Protein AF-A0A7Z0P205-F1 (afdb_monomer)

Foldseek 3Di:
DDPDDDDPVVPPPDPPPDPDPPPPPDPVVVVVVVVVVVVCVVVVVVVVVVVVVVVLLVVLLVVLVVLLVVLVDLVSLQCLLVSLLVSQLPFPPPPVVVVVVVVVVPDDDDDDDDDDDDDPPPPRDDRLPPDDLQVVQVVLCVQAPDDDDNCLSVVSVCSNDPDPVVSVPDDPVVSVVNSVSSSNSSVGGDRDD

Structure (mmCIF, N/CA/C/O backbone):
data_AF-A0A7Z0P205-F1
#
_entry.id   AF-A0A7Z0P205-F1
#
loop_
_atom_site.group_PDB
_atom_site.id
_atom_site.type_symbol
_atom_site.label_atom_id
_atom_site.label_alt_id
_atom_site.label_comp_id
_atom_site.label_asym_id
_atom_site.label_entity_id
_atom_site.label_seq_id
_atom_site.pdbx_PDB_ins_code
_atom_site.Cartn_x
_atom_site.Cartn_y
_atom_site.Cartn_z
_atom_site.occupancy
_atom_site.B_iso_or_equiv
_atom_site.auth_seq_id
_atom_site.auth_comp_id
_atom_site.auth_asym_id
_atom_site.auth_atom_id
_atom_site.pdbx_PDB_model_num
ATOM 1 N N . MET A 1 1 ? -79.062 7.363 65.521 1.00 45.94 1 MET A N 1
ATOM 2 C CA . MET A 1 1 ? -78.079 8.396 65.911 1.00 45.94 1 MET A CA 1
ATOM 3 C C . MET A 1 1 ? -76.797 7.670 66.280 1.00 45.94 1 MET A C 1
ATOM 5 O O . MET A 1 1 ? -76.756 7.064 67.338 1.00 45.94 1 MET A O 1
ATOM 9 N N . ASN A 1 2 ? -75.825 7.602 65.369 1.00 48.00 2 ASN A N 1
ATOM 10 C CA . ASN A 1 2 ? -74.573 6.869 65.579 1.00 48.00 2 ASN A CA 1
ATOM 11 C C . ASN A 1 2 ? -73.417 7.883 65.663 1.00 48.00 2 ASN A C 1
ATOM 13 O O . ASN A 1 2 ? -73.016 8.390 64.615 1.00 48.00 2 ASN A O 1
ATOM 17 N N . PRO A 1 3 ? -72.924 8.247 66.863 1.00 59.19 3 PRO A N 1
ATOM 18 C CA . PRO A 1 3 ? -71.929 9.301 67.032 1.00 59.19 3 PRO A CA 1
ATOM 19 C C . PRO A 1 3 ? -70.513 8.719 67.148 1.00 59.19 3 PRO A C 1
ATOM 21 O O . PRO A 1 3 ? -69.766 9.082 68.049 1.00 59.19 3 PRO A O 1
ATOM 24 N N . ASN A 1 4 ? -70.147 7.779 66.274 1.00 61.72 4 ASN A N 1
ATOM 25 C CA . ASN A 1 4 ? -68.790 7.235 66.247 1.00 61.72 4 ASN A CA 1
ATOM 26 C C . ASN A 1 4 ? -68.276 7.149 64.809 1.00 61.72 4 ASN A C 1
ATOM 28 O O . ASN A 1 4 ? -68.035 6.071 64.270 1.00 61.72 4 ASN A O 1
ATOM 32 N N . VAL A 1 5 ? -68.194 8.309 64.158 1.00 63.78 5 VAL A N 1
ATOM 33 C CA . VAL A 1 5 ? -67.450 8.452 62.906 1.00 63.78 5 VAL A CA 1
ATOM 34 C C . VAL A 1 5 ? -66.046 8.918 63.301 1.00 63.78 5 VAL A C 1
ATOM 36 O O . VAL A 1 5 ? -65.920 10.047 63.775 1.00 63.78 5 VAL A O 1
ATOM 39 N N . PRO A 1 6 ? -65.008 8.068 63.196 1.00 65.94 6 PRO A N 1
ATOM 40 C CA . PRO A 1 6 ? -63.648 8.450 63.560 1.00 65.94 6 PRO A CA 1
ATOM 41 C C . PRO A 1 6 ? -63.149 9.584 62.653 1.00 65.94 6 PRO A C 1
ATOM 43 O O . PRO A 1 6 ? -63.254 9.511 61.427 1.00 65.94 6 PRO A O 1
ATOM 46 N N . SER A 1 7 ? -62.655 10.654 63.276 1.00 62.56 7 SER A N 1
ATOM 47 C CA . SER A 1 7 ? -62.271 11.909 62.625 1.00 62.56 7 SER A CA 1
ATOM 48 C C . SER A 1 7 ? -61.035 11.751 61.731 1.00 62.56 7 SER A C 1
ATOM 50 O O . SER A 1 7 ? -60.053 11.113 62.108 1.00 62.56 7 SER A O 1
ATOM 52 N N . ILE A 1 8 ? -61.055 12.408 60.564 1.00 62.84 8 ILE A N 1
ATOM 53 C CA . ILE A 1 8 ? -59.985 12.414 59.540 1.00 62.84 8 ILE A CA 1
ATOM 54 C C . ILE A 1 8 ? -58.630 12.899 60.095 1.00 62.84 8 ILE A C 1
ATOM 56 O O . ILE A 1 8 ? -57.583 12.547 59.565 1.00 62.84 8 ILE A O 1
ATOM 60 N N . GLU A 1 9 ? -58.629 13.633 61.207 1.00 60.34 9 GLU A N 1
ATOM 61 C CA . GLU A 1 9 ? -57.426 14.069 61.932 1.00 60.34 9 GLU A CA 1
ATOM 62 C C . GLU A 1 9 ? -56.568 12.904 62.465 1.00 60.34 9 GLU A C 1
ATOM 64 O O . GLU A 1 9 ? -55.385 13.085 62.748 1.00 60.34 9 GLU A O 1
ATOM 69 N N . GLN A 1 10 ? -57.126 11.688 62.568 1.00 60.44 10 GLN A N 1
ATOM 70 C CA . GLN A 1 10 ? -56.357 10.479 62.889 1.00 60.44 10 GLN A CA 1
ATOM 71 C C . GLN A 1 10 ? -55.544 9.928 61.709 1.00 60.44 10 GLN A C 1
ATOM 73 O O . GLN A 1 10 ? -54.696 9.057 61.926 1.00 60.44 10 GLN A O 1
ATOM 78 N N . LEU A 1 11 ? -55.734 10.426 60.480 1.00 62.09 11 LEU A N 1
ATOM 79 C CA . LEU A 1 11 ? -54.812 10.131 59.385 1.00 62.09 11 LEU A CA 1
ATOM 80 C C . LEU A 1 11 ? -53.539 10.958 59.566 1.00 62.09 11 LEU A C 1
ATOM 82 O O . LEU A 1 11 ? -53.384 12.060 59.050 1.00 62.09 11 LEU A O 1
ATOM 86 N N . LYS A 1 12 ? -52.603 10.380 60.315 1.00 61.22 12 LYS A N 1
ATOM 87 C CA . LYS A 1 12 ? -51.238 10.875 60.434 1.00 61.22 12 LYS A CA 1
ATOM 88 C C . LYS A 1 12 ? -50.551 10.750 59.072 1.00 61.22 12 LYS A C 1
ATOM 90 O O . LYS A 1 12 ? -50.179 9.653 58.660 1.00 61.22 12 LYS A O 1
ATOM 95 N N . GLU A 1 13 ? -50.425 11.875 58.377 1.00 64.56 13 GLU A N 1
ATOM 96 C CA . GLU A 1 13 ? -49.764 11.994 57.078 1.00 64.56 13 GLU A CA 1
ATOM 97 C C . GLU A 1 13 ? -48.313 11.506 57.207 1.00 64.56 13 GLU A C 1
ATOM 99 O O . GLU A 1 13 ? -47.489 12.080 57.926 1.00 64.56 13 GLU A O 1
ATOM 104 N N . ILE A 1 14 ? -48.011 10.367 56.584 1.00 64.62 14 ILE A N 1
ATOM 105 C CA . ILE A 1 14 ? -46.663 9.804 56.582 1.00 64.62 14 ILE A CA 1
ATOM 106 C C . ILE A 1 14 ? -45.847 10.707 55.661 1.00 64.62 14 ILE A C 1
ATOM 108 O O . ILE A 1 14 ? -46.058 10.697 54.449 1.00 64.62 14 ILE A O 1
ATOM 112 N N . ALA A 1 15 ? -44.947 11.510 56.234 1.00 65.69 15 ALA A N 1
ATOM 113 C CA . ALA A 1 15 ? -44.020 12.327 55.461 1.00 65.69 15 ALA A CA 1
ATOM 114 C C . ALA A 1 15 ? -43.345 11.445 54.400 1.00 65.69 15 ALA A C 1
ATOM 116 O O . ALA A 1 15 ? -42.760 10.412 54.741 1.00 65.69 15 ALA A O 1
ATOM 117 N N . LEU A 1 16 ? -43.479 11.818 53.119 1.00 65.56 16 LEU A N 1
ATOM 118 C CA . LEU A 1 16 ? -42.878 11.066 52.020 1.00 65.56 16 LEU A CA 1
ATOM 119 C C . LEU A 1 16 ? -41.386 10.864 52.322 1.00 65.56 16 LEU A C 1
ATOM 121 O O . LEU A 1 16 ? -40.713 11.840 52.675 1.00 65.56 16 LEU A O 1
ATOM 125 N N . PRO A 1 17 ? -40.847 9.635 52.187 1.00 72.50 17 PRO A N 1
ATOM 126 C CA . PRO A 1 17 ? -39.415 9.445 52.320 1.00 72.50 17 PRO A CA 1
ATOM 127 C C . PRO A 1 17 ? -38.728 10.350 51.297 1.00 72.50 17 PRO A C 1
ATOM 129 O O . PRO A 1 17 ? -39.164 10.428 50.145 1.00 72.50 17 PRO A O 1
ATOM 132 N N . ALA A 1 18 ? -37.676 11.055 51.725 1.00 71.50 18 ALA A N 1
ATOM 133 C CA . ALA A 1 18 ? -36.834 11.817 50.810 1.00 71.50 18 ALA A CA 1
ATOM 134 C C . ALA A 1 18 ? -36.504 10.920 49.604 1.00 71.50 18 ALA A C 1
ATOM 136 O O . ALA A 1 18 ? -36.170 9.751 49.827 1.00 71.50 18 ALA A O 1
ATOM 137 N N . PRO A 1 19 ? -36.654 11.408 48.356 1.00 70.94 19 PRO A N 1
ATOM 138 C CA . PRO A 1 19 ? -36.546 10.574 47.169 1.00 70.94 19 PRO A CA 1
ATOM 139 C C . PRO A 1 19 ? -35.220 9.822 47.206 1.00 70.94 19 PRO A C 1
ATOM 141 O O . PRO A 1 19 ? -34.144 10.413 47.103 1.00 70.94 19 PRO A O 1
ATOM 144 N N . VAL A 1 20 ? -35.307 8.509 47.420 1.00 63.94 20 VAL A N 1
ATOM 145 C CA . VAL A 1 20 ? -34.149 7.625 47.391 1.00 63.94 20 VAL A CA 1
ATOM 146 C C . VAL A 1 20 ? -33.569 7.729 45.999 1.00 63.94 20 VAL A C 1
ATOM 148 O O . VAL A 1 20 ? -34.254 7.504 45.002 1.00 63.94 20 VAL A O 1
ATOM 151 N N . SER A 1 21 ? -32.310 8.146 45.934 1.00 67.81 21 SER A N 1
ATOM 152 C CA . SER A 1 21 ? -31.615 8.299 44.670 1.00 67.81 21 SER A CA 1
ATOM 153 C C . SER A 1 21 ? -31.493 6.914 44.027 1.00 67.81 21 SER A C 1
ATOM 155 O O . SER A 1 21 ? -30.630 6.121 44.390 1.00 67.81 21 SER A O 1
ATOM 157 N N . TYR A 1 22 ? -32.394 6.605 43.090 1.00 64.12 22 TYR A N 1
ATOM 158 C CA . TYR A 1 22 ? -32.419 5.361 42.310 1.00 64.12 22 TYR A CA 1
ATOM 159 C C . TYR A 1 22 ? -31.268 5.267 41.305 1.00 64.12 22 TYR A C 1
ATOM 161 O O . TYR A 1 22 ? -31.235 4.341 40.502 1.00 64.12 22 TYR A O 1
ATOM 169 N N . ALA A 1 23 ? -30.333 6.217 41.308 1.00 65.06 23 ALA A N 1
ATOM 170 C CA . ALA A 1 23 ? -29.110 6.109 40.543 1.00 65.06 23 ALA A CA 1
ATOM 171 C C . ALA A 1 23 ? -28.132 5.226 41.332 1.00 65.06 23 ALA A C 1
ATOM 173 O O . ALA A 1 23 ? -27.523 5.715 42.288 1.00 65.06 23 ALA A O 1
ATOM 174 N N . PRO A 1 24 ? -27.933 3.942 40.971 1.00 60.44 24 PRO A N 1
ATOM 175 C CA . PRO A 1 24 ? -26.806 3.206 41.501 1.00 60.44 24 PRO A CA 1
ATOM 176 C C . PRO A 1 24 ? -25.550 3.916 40.995 1.00 60.44 24 PRO A C 1
ATOM 178 O O . PRO A 1 24 ? -25.142 3.753 39.843 1.00 60.44 24 PRO A O 1
ATOM 181 N N . GLN A 1 25 ? -24.918 4.721 41.851 1.00 67.44 25 GLN A N 1
ATOM 182 C CA . GLN A 1 25 ? -23.579 5.253 41.608 1.00 67.44 25 GLN A CA 1
ATOM 183 C C . GLN A 1 25 ? -22.568 4.124 41.823 1.00 67.44 25 GLN A C 1
ATOM 185 O O . GLN A 1 25 ? -21.683 4.158 42.673 1.00 67.44 25 GLN A O 1
ATOM 190 N N . THR A 1 26 ? -22.747 3.052 41.062 1.00 78.19 26 THR A N 1
ATOM 191 C CA . THR A 1 26 ? -21.833 1.935 41.025 1.00 78.19 26 THR A CA 1
ATOM 192 C C . THR A 1 26 ? -20.640 2.354 40.187 1.00 78.19 26 THR A C 1
ATOM 194 O O . THR A 1 26 ? -20.785 2.752 39.030 1.00 78.19 26 THR A O 1
A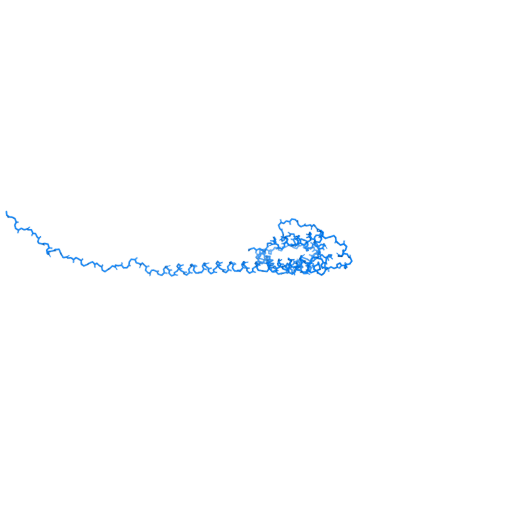TOM 197 N N . TRP A 1 27 ? -19.455 2.180 40.759 1.00 81.31 27 TRP A N 1
ATOM 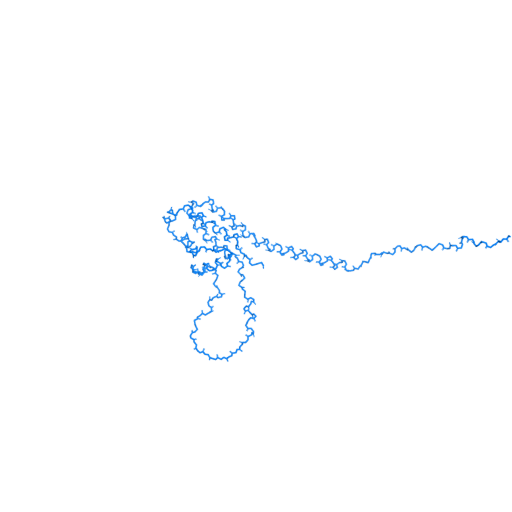198 C CA . TRP A 1 27 ? -18.158 2.065 40.092 1.00 81.31 27 TRP A CA 1
ATOM 199 C C . TRP A 1 27 ? -18.188 1.375 38.711 1.00 81.31 27 TRP A C 1
ATOM 201 O O . TRP A 1 27 ? -17.366 1.694 37.856 1.00 81.31 27 TRP A O 1
ATOM 211 N N . GLY A 1 28 ? -19.177 0.517 38.436 1.00 83.62 28 GLY A N 1
ATOM 212 C CA . GLY A 1 28 ? -19.446 -0.066 37.119 1.00 83.62 28 GLY A CA 1
ATOM 213 C C . GLY A 1 28 ? -19.539 0.928 35.950 1.00 83.62 28 GLY A C 1
ATOM 214 O O . GLY A 1 28 ? -19.036 0.617 34.874 1.00 83.62 28 GLY A O 1
ATOM 215 N N . TRP A 1 29 ? -20.082 2.140 36.128 1.00 87.12 29 TRP A N 1
ATOM 216 C CA . TRP A 1 29 ? -20.102 3.142 35.044 1.00 87.12 29 TRP A CA 1
ATOM 217 C C . TRP A 1 29 ? -18.706 3.664 34.699 1.00 87.12 29 TRP A C 1
ATOM 219 O O . TRP A 1 29 ? -18.391 3.861 33.526 1.00 87.12 29 TRP A O 1
ATOM 229 N N . TRP A 1 30 ? -17.845 3.828 35.706 1.00 88.50 30 TRP A N 1
ATOM 230 C CA . TRP A 1 30 ? -16.442 4.183 35.495 1.00 88.50 30 TRP A CA 1
ATOM 231 C C . TRP A 1 30 ? -15.683 3.065 34.788 1.00 88.50 30 TRP A C 1
ATOM 233 O O . TRP A 1 30 ? -14.902 3.343 33.881 1.00 88.50 30 TRP A O 1
ATOM 243 N N . VAL A 1 31 ? -15.959 1.806 35.140 1.00 92.94 31 VAL A N 1
ATOM 244 C CA . VAL A 1 31 ? -15.401 0.642 34.437 1.00 92.94 31 VAL A CA 1
ATOM 245 C C . VAL A 1 31 ? -15.863 0.617 32.976 1.00 92.94 31 VAL A C 1
ATOM 247 O O . VAL A 1 31 ? -15.031 0.454 32.087 1.00 92.94 31 VAL A O 1
ATOM 250 N N . LEU A 1 32 ? -17.151 0.847 32.701 1.00 92.19 32 LEU A N 1
ATOM 251 C CA . LEU A 1 32 ? -17.678 0.924 31.333 1.00 92.19 32 LEU A CA 1
ATOM 252 C C . LEU A 1 32 ? -17.038 2.062 30.527 1.00 92.19 32 LEU A C 1
ATOM 254 O O . LEU A 1 32 ? -16.614 1.835 29.395 1.00 92.19 32 LEU A O 1
ATOM 258 N N . MET A 1 33 ? -16.911 3.258 31.110 1.00 94.25 33 MET A N 1
ATOM 259 C CA . MET A 1 33 ? -16.212 4.386 30.483 1.00 94.25 33 MET A CA 1
ATOM 260 C C . MET A 1 33 ? -14.746 4.054 30.196 1.00 94.25 33 MET A C 1
ATOM 262 O O . MET A 1 33 ? -14.269 4.304 29.091 1.00 94.25 33 MET A O 1
ATOM 266 N N . ALA A 1 34 ? -14.038 3.444 31.148 1.00 95.50 34 ALA A N 1
ATOM 267 C CA . ALA A 1 34 ? -12.649 3.041 30.959 1.00 95.50 34 ALA A CA 1
ATOM 268 C C . ALA A 1 34 ? -12.509 2.022 29.817 1.00 95.50 34 ALA A C 1
ATOM 270 O O . ALA A 1 34 ? -11.666 2.198 28.937 1.00 95.50 34 ALA A O 1
ATOM 271 N N . VAL A 1 35 ? -13.372 1.002 29.772 1.00 96.44 35 VAL A N 1
ATOM 272 C CA . VAL A 1 35 ? -13.398 0.010 28.685 1.00 96.44 35 VAL A CA 1
ATOM 273 C C . VAL A 1 35 ? -13.709 0.673 27.343 1.00 96.44 35 VAL A C 1
ATOM 275 O O . VAL A 1 35 ? -13.037 0.380 26.354 1.00 96.44 35 VAL A O 1
ATOM 278 N N . PHE A 1 36 ? -14.674 1.593 27.297 1.00 96.75 36 PHE A N 1
ATOM 279 C CA . PHE A 1 36 ? -15.021 2.324 26.081 1.00 96.75 36 PHE A CA 1
ATOM 280 C C . PHE A 1 36 ? -13.851 3.175 25.574 1.00 96.75 36 PHE A C 1
ATOM 282 O O . PHE A 1 36 ? -13.493 3.092 24.399 1.00 96.75 36 PHE A O 1
ATOM 289 N N . VAL A 1 37 ? -13.195 3.933 26.458 1.00 96.88 37 VAL A N 1
ATOM 290 C CA . VAL A 1 37 ? -12.013 4.735 26.113 1.00 96.88 37 VAL A CA 1
ATOM 291 C C . VAL A 1 37 ? -10.886 3.841 25.605 1.00 96.88 37 VAL A C 1
ATOM 293 O O . VAL A 1 37 ? -10.310 4.127 24.556 1.00 96.88 37 VAL A O 1
ATOM 296 N N . VAL A 1 38 ? -10.603 2.724 26.282 1.00 96.81 38 VAL A N 1
ATOM 297 C CA . VAL A 1 38 ? -9.596 1.754 25.828 1.00 96.81 38 VAL A CA 1
ATOM 298 C C . VAL A 1 38 ? -9.959 1.200 24.450 1.00 96.81 38 VAL A C 1
ATOM 300 O O . VAL A 1 38 ? -9.097 1.149 23.574 1.00 96.81 38 VAL A O 1
ATOM 303 N N . ALA A 1 39 ? -11.221 0.844 24.209 1.00 96.06 39 ALA A N 1
ATOM 304 C CA . ALA A 1 39 ? -11.675 0.365 22.908 1.00 96.06 39 ALA A CA 1
ATOM 305 C C . ALA A 1 39 ? -11.480 1.423 21.810 1.00 96.06 39 ALA A C 1
ATOM 307 O O . ALA A 1 39 ? -10.917 1.113 20.758 1.00 96.06 39 ALA A O 1
ATOM 308 N N . VAL A 1 40 ? -11.862 2.678 22.062 1.00 96.69 40 VAL A N 1
ATOM 309 C CA . VAL A 1 40 ? -11.663 3.796 21.125 1.00 96.69 40 VAL A CA 1
ATOM 310 C C . VAL A 1 40 ? -10.178 4.024 20.850 1.00 96.69 40 VAL A C 1
ATOM 312 O O . VAL A 1 40 ? -9.790 4.164 19.690 1.00 96.69 40 VAL A O 1
ATOM 315 N N . VAL A 1 41 ? -9.329 3.997 21.879 1.00 96.44 41 VAL A N 1
ATOM 316 C CA . VAL A 1 41 ? -7.874 4.139 21.729 1.00 96.44 41 VAL A CA 1
ATOM 317 C C . VAL A 1 41 ? -7.296 2.988 20.908 1.00 96.44 41 VAL A C 1
ATOM 319 O O . VAL A 1 41 ? -6.511 3.228 19.992 1.00 96.44 41 VAL A O 1
ATOM 322 N N . LEU A 1 42 ? -7.703 1.744 21.169 1.00 94.38 42 LEU A N 1
ATOM 323 C CA . LEU A 1 42 ? -7.239 0.576 20.419 1.00 94.38 42 LEU A CA 1
ATOM 324 C C . LEU A 1 42 ? -7.683 0.624 18.953 1.00 94.38 42 LEU A C 1
ATOM 326 O O . LEU A 1 42 ? -6.876 0.359 18.058 1.00 94.38 42 LEU A O 1
ATOM 330 N N . LEU A 1 43 ? -8.940 0.986 18.690 1.00 92.50 43 LEU A N 1
ATOM 331 C CA . LEU A 1 43 ? -9.472 1.141 17.336 1.00 92.50 43 LEU A CA 1
ATOM 332 C C . LEU A 1 43 ? -8.787 2.297 16.602 1.00 92.50 43 LEU A C 1
ATOM 334 O O . LEU A 1 43 ? -8.348 2.124 15.464 1.00 92.50 43 LEU A O 1
ATOM 338 N N . GLY A 1 44 ? -8.619 3.441 17.266 1.00 92.94 44 GLY A N 1
ATOM 339 C CA . GLY A 1 44 ? -7.910 4.604 16.742 1.00 92.94 44 GLY A CA 1
ATOM 340 C C . GLY A 1 44 ? -6.451 4.286 16.423 1.00 92.94 44 GLY A C 1
ATOM 341 O O . GLY A 1 44 ? -5.985 4.570 15.322 1.00 92.94 44 GLY A O 1
ATOM 342 N N . ALA A 1 45 ? -5.745 3.603 17.326 1.00 89.44 45 ALA A N 1
ATOM 343 C CA . ALA A 1 45 ? -4.367 3.172 17.115 1.00 89.44 45 ALA A CA 1
ATOM 344 C C . ALA A 1 45 ? -4.249 2.165 15.963 1.00 89.44 45 ALA A C 1
ATOM 346 O O . ALA A 1 45 ? -3.346 2.289 15.132 1.00 89.44 45 ALA A O 1
ATOM 347 N N . ARG A 1 46 ? -5.167 1.192 15.861 1.00 84.81 46 ARG A N 1
ATOM 348 C CA . ARG A 1 46 ? -5.217 0.249 14.731 1.00 84.81 46 ARG A CA 1
ATOM 349 C C . ARG A 1 46 ? -5.455 0.974 13.413 1.00 84.81 46 ARG A C 1
ATOM 351 O O . ARG A 1 46 ? -4.695 0.780 12.465 1.00 84.81 46 ARG A O 1
ATOM 358 N N . ARG A 1 47 ? -6.445 1.868 13.375 1.00 85.75 47 ARG A N 1
ATOM 359 C CA . ARG A 1 47 ? -6.781 2.664 12.192 1.00 85.75 47 ARG A CA 1
ATOM 360 C C . ARG A 1 47 ? -5.635 3.585 11.785 1.00 85.75 47 ARG A C 1
ATOM 362 O O . ARG A 1 47 ? -5.342 3.684 10.597 1.00 85.75 47 ARG A O 1
ATOM 369 N N . TYR A 1 48 ? -4.967 4.217 12.748 1.00 82.44 48 TYR A N 1
ATOM 370 C CA . TYR A 1 48 ? -3.819 5.089 12.509 1.00 82.44 48 TYR A CA 1
ATOM 371 C C . TYR A 1 48 ? -2.602 4.308 12.011 1.00 82.44 48 TYR A C 1
ATOM 373 O O . TYR A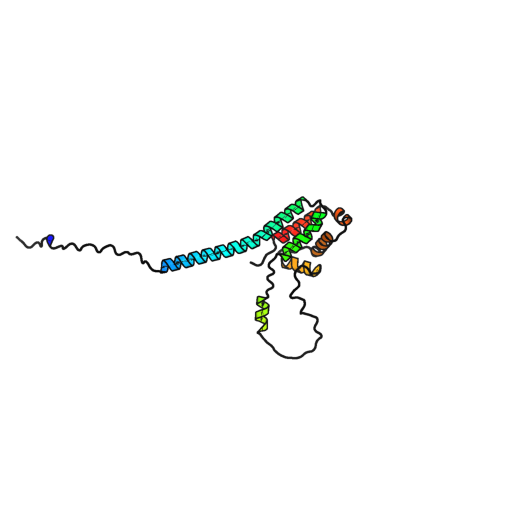 1 48 ? -1.937 4.747 11.077 1.00 82.44 48 TYR A O 1
ATOM 381 N N . ARG A 1 49 ? -2.325 3.126 12.575 1.00 76.75 49 ARG A N 1
ATOM 382 C CA . ARG A 1 49 ? -1.268 2.233 12.075 1.00 76.75 49 ARG A CA 1
ATOM 383 C C . ARG A 1 49 ? -1.545 1.790 10.641 1.00 76.75 49 ARG A C 1
ATOM 385 O O . ARG A 1 49 ? -0.638 1.838 9.815 1.00 76.75 49 ARG A O 1
ATOM 392 N N . GLN A 1 50 ? -2.789 1.432 10.332 1.00 72.88 50 GLN A N 1
ATOM 393 C CA . GLN A 1 50 ? -3.206 1.100 8.970 1.00 72.88 50 GLN A CA 1
ATOM 394 C C . GLN A 1 50 ? -3.070 2.311 8.033 1.00 72.88 50 GLN A C 1
ATOM 396 O O . GLN A 1 50 ? -2.498 2.197 6.956 1.00 72.88 50 GLN A O 1
ATOM 401 N N . TRP A 1 51 ? -3.463 3.505 8.486 1.00 72.38 51 TRP A N 1
ATOM 402 C CA . TRP A 1 51 ? -3.319 4.736 7.706 1.00 72.38 51 TRP A CA 1
ATOM 403 C C . TRP A 1 51 ? -1.854 5.143 7.476 1.00 72.38 51 TRP A C 1
ATOM 405 O O . TRP A 1 51 ? -1.505 5.582 6.383 1.00 72.38 51 TRP A O 1
ATOM 415 N N . ARG A 1 52 ? -0.967 4.956 8.466 1.00 69.06 52 ARG A N 1
ATOM 416 C CA . ARG A 1 52 ? 0.483 5.148 8.292 1.00 69.06 52 ARG A CA 1
ATOM 417 C C . ARG A 1 52 ? 1.057 4.182 7.259 1.00 69.06 52 ARG A C 1
ATOM 419 O O . ARG A 1 52 ? 1.867 4.617 6.448 1.00 69.06 52 ARG A O 1
ATOM 426 N N . ARG A 1 53 ? 0.623 2.915 7.255 1.00 64.88 53 ARG A N 1
ATOM 427 C CA . ARG A 1 53 ? 1.000 1.935 6.218 1.00 64.88 53 ARG A CA 1
ATOM 428 C C . ARG A 1 53 ? 0.553 2.404 4.825 1.00 64.88 53 ARG A C 1
ATOM 430 O O . ARG A 1 53 ? 1.344 2.361 3.888 1.00 64.88 53 ARG A O 1
ATOM 437 N N . ASP A 1 54 ? -0.656 2.952 4.710 1.00 67.38 54 ASP A N 1
ATOM 438 C CA . ASP A 1 54 ? -1.199 3.449 3.438 1.00 67.38 54 ASP A CA 1
ATOM 439 C C . ASP A 1 54 ? -0.538 4.749 2.942 1.00 67.38 54 ASP A C 1
ATOM 441 O O . ASP A 1 54 ? -0.561 5.039 1.743 1.00 67.38 54 ASP A O 1
ATOM 445 N N . ARG A 1 55 ? 0.060 5.550 3.835 1.00 71.94 55 ARG A N 1
ATOM 446 C CA . ARG A 1 55 ? 0.677 6.838 3.478 1.00 71.94 55 ARG A CA 1
ATOM 447 C C . ARG A 1 55 ? 1.886 6.659 2.554 1.00 71.94 55 ARG A C 1
ATOM 449 O O . ARG A 1 55 ? 1.965 7.348 1.540 1.00 71.94 55 ARG A O 1
ATOM 456 N N . TYR A 1 56 ? 2.737 5.666 2.826 1.00 72.00 56 TYR A N 1
ATOM 457 C CA . TYR A 1 56 ? 3.875 5.312 1.965 1.00 72.00 56 TYR A CA 1
ATOM 458 C C . TYR A 1 56 ? 3.429 4.887 0.563 1.00 72.00 56 TYR A C 1
ATOM 460 O O . TYR A 1 56 ? 4.010 5.301 -0.437 1.00 72.00 56 TYR A O 1
ATOM 468 N N . ARG A 1 57 ? 2.340 4.112 0.477 1.00 70.06 57 ARG A N 1
ATOM 469 C CA . ARG A 1 57 ? 1.754 3.703 -0.803 1.00 70.06 57 ARG A CA 1
ATOM 470 C C . ARG A 1 57 ? 1.245 4.907 -1.596 1.00 70.06 57 ARG A C 1
ATOM 472 O O . ARG A 1 57 ? 1.460 4.975 -2.800 1.00 70.06 57 ARG A O 1
ATOM 479 N N . ARG A 1 58 ? 0.588 5.866 -0.938 1.00 71.25 58 ARG A N 1
ATOM 480 C CA . ARG A 1 58 ? 0.106 7.091 -1.598 1.00 71.25 58 ARG A CA 1
ATOM 481 C C . ARG A 1 58 ? 1.258 7.940 -2.126 1.00 71.25 58 ARG A C 1
ATOM 483 O O . ARG A 1 58 ? 1.187 8.397 -3.258 1.00 71.25 58 ARG A O 1
ATOM 490 N N . GLU A 1 59 ? 2.320 8.110 -1.346 1.00 80.75 59 GLU A N 1
ATOM 491 C CA . GLU A 1 59 ? 3.513 8.851 -1.775 1.00 80.75 59 GLU A CA 1
ATOM 492 C C . GLU A 1 59 ? 4.216 8.170 -2.956 1.00 80.75 59 GLU A C 1
ATOM 494 O O . GLU A 1 59 ? 4.594 8.839 -3.919 1.00 80.75 59 GLU A O 1
ATOM 499 N N . ALA A 1 60 ? 4.316 6.839 -2.930 1.00 79.31 60 ALA A N 1
ATOM 500 C CA . ALA A 1 60 ? 4.850 6.066 -4.044 1.00 79.31 60 ALA A CA 1
ATOM 501 C C . ALA A 1 60 ? 4.004 6.214 -5.315 1.00 79.31 60 ALA A C 1
ATOM 503 O O . ALA A 1 60 ? 4.557 6.435 -6.390 1.00 79.31 60 ALA A O 1
ATOM 504 N N . LEU A 1 61 ? 2.673 6.152 -5.197 1.00 78.88 61 LEU A N 1
ATOM 505 C CA . LEU A 1 61 ? 1.761 6.329 -6.330 1.00 78.88 61 LEU A CA 1
ATOM 506 C C . LEU A 1 61 ? 1.802 7.751 -6.892 1.00 78.88 61 LEU A C 1
ATOM 508 O O . LEU A 1 61 ? 1.773 7.920 -8.108 1.00 78.88 61 LEU A O 1
ATOM 512 N N . LEU A 1 62 ? 1.911 8.769 -6.033 1.00 82.25 62 LEU A N 1
ATOM 513 C CA . LEU A 1 62 ? 2.064 10.158 -6.467 1.00 82.25 62 LEU A CA 1
ATOM 514 C C . LEU A 1 62 ? 3.376 10.363 -7.228 1.00 82.25 62 LEU A C 1
ATOM 516 O O . LEU A 1 62 ? 3.363 10.971 -8.297 1.00 82.25 62 LEU A O 1
ATOM 520 N N . ARG A 1 63 ? 4.492 9.816 -6.725 1.00 81.00 63 ARG A N 1
ATOM 521 C CA . ARG A 1 63 ? 5.768 9.858 -7.451 1.00 81.00 63 ARG A CA 1
ATOM 522 C C . ARG A 1 63 ? 5.688 9.101 -8.768 1.00 81.00 63 ARG A C 1
ATOM 524 O O . ARG A 1 63 ? 6.083 9.651 -9.786 1.00 81.00 63 ARG A O 1
ATOM 531 N N . LEU A 1 64 ? 5.116 7.899 -8.784 1.00 82.50 64 LEU A N 1
ATOM 532 C CA . LEU A 1 64 ? 4.950 7.121 -10.014 1.00 82.50 64 LEU A CA 1
ATOM 533 C C . LEU A 1 64 ? 4.114 7.894 -11.045 1.00 82.50 64 LEU A C 1
ATOM 535 O O . LEU A 1 64 ? 4.521 8.001 -12.197 1.00 82.50 64 LEU A O 1
ATOM 539 N N . ALA A 1 65 ? 3.015 8.527 -10.625 1.00 81.69 65 ALA A N 1
ATOM 540 C CA . ALA A 1 65 ? 2.204 9.378 -11.495 1.00 81.69 65 ALA A CA 1
ATOM 541 C C . ALA A 1 65 ? 2.981 10.600 -12.021 1.00 81.69 65 ALA A C 1
ATOM 543 O O . ALA A 1 65 ? 2.791 11.013 -13.165 1.00 81.69 65 ALA A O 1
ATOM 544 N N . GLN A 1 66 ? 3.874 11.178 -11.211 1.00 84.38 66 GLN A N 1
ATOM 545 C CA . GLN A 1 66 ? 4.744 12.274 -11.636 1.00 84.38 66 GLN A CA 1
ATOM 546 C C . GLN A 1 66 ? 5.785 11.817 -12.670 1.00 84.38 66 GLN A C 1
ATOM 548 O O . GLN A 1 66 ? 6.007 12.535 -13.644 1.00 84.38 66 GLN A O 1
ATOM 553 N N . LEU A 1 67 ? 6.371 10.624 -12.508 1.00 81.44 67 LEU A N 1
ATOM 554 C CA . LEU A 1 67 ? 7.277 10.041 -13.504 1.00 81.44 67 LEU A CA 1
ATOM 555 C C . LEU A 1 67 ? 6.543 9.636 -14.785 1.00 81.44 67 LEU A C 1
ATOM 557 O O . LEU A 1 67 ? 7.059 9.871 -15.870 1.00 81.44 67 LEU A O 1
ATOM 561 N N . GLN A 1 68 ? 5.318 9.115 -14.684 1.00 81.06 68 GLN A N 1
ATOM 562 C CA . GLN A 1 68 ? 4.502 8.760 -15.848 1.00 81.06 68 GLN A CA 1
ATOM 563 C C . GLN A 1 68 ? 4.198 9.987 -16.726 1.00 81.06 68 GLN A C 1
ATOM 565 O O . GLN A 1 68 ? 4.225 9.893 -17.953 1.00 81.06 68 GLN A O 1
ATOM 570 N N . LYS A 1 69 ? 3.989 11.166 -16.118 1.00 81.25 69 LYS A N 1
ATOM 571 C CA . LYS A 1 69 ? 3.848 12.439 -16.853 1.00 81.25 69 LYS A CA 1
ATOM 572 C C . LYS A 1 69 ? 5.120 12.862 -17.591 1.00 81.25 69 LYS A C 1
ATOM 574 O O . LYS A 1 69 ? 5.028 13.606 -18.557 1.00 81.25 69 LYS A O 1
ATOM 579 N N . ARG A 1 70 ? 6.289 12.409 -17.135 1.00 81.81 70 ARG A N 1
ATOM 580 C CA . ARG A 1 70 ? 7.593 12.620 -17.780 1.00 81.81 70 ARG A CA 1
ATOM 581 C C . ARG A 1 70 ? 8.086 11.350 -18.476 1.00 81.81 70 ARG A C 1
ATOM 583 O O . ARG A 1 70 ? 9.285 11.170 -18.610 1.00 81.81 70 ARG A O 1
ATOM 590 N N . SER A 1 71 ? 7.184 10.469 -18.912 1.00 74.19 71 SER A N 1
ATOM 591 C CA . SER A 1 71 ? 7.548 9.182 -19.526 1.00 74.19 71 SER A CA 1
ATOM 592 C C . SER A 1 71 ? 8.376 9.310 -20.811 1.00 74.19 71 SER A C 1
ATOM 594 O O . SER A 1 71 ? 9.018 8.336 -21.204 1.00 74.19 71 SER A O 1
ATOM 596 N N . ASP A 1 72 ? 8.398 10.495 -21.432 1.00 72.56 72 ASP A N 1
ATOM 597 C CA . ASP A 1 72 ? 9.273 10.852 -22.557 1.00 72.56 72 ASP A CA 1
ATOM 598 C C . ASP A 1 72 ? 10.713 11.195 -22.170 1.00 72.56 72 ASP A C 1
ATOM 600 O O . ASP A 1 72 ? 11.596 11.185 -23.026 1.00 72.56 72 ASP A O 1
ATOM 604 N N . ASP A 1 73 ? 10.976 11.436 -20.889 1.00 82.62 73 ASP A N 1
ATOM 605 C CA . ASP A 1 73 ? 12.328 11.587 -20.376 1.00 82.62 73 ASP A CA 1
ATOM 606 C C . ASP A 1 73 ? 12.946 10.205 -20.117 1.00 82.62 73 ASP A C 1
ATOM 608 O O . ASP A 1 73 ? 12.399 9.367 -19.393 1.00 82.62 73 ASP A O 1
ATOM 612 N N . LEU A 1 74 ? 14.129 9.966 -20.683 1.00 78.62 74 LEU A N 1
ATOM 613 C CA . LEU A 1 74 ? 14.877 8.722 -20.490 1.00 78.62 74 LEU A CA 1
ATOM 614 C C . LEU A 1 74 ? 15.231 8.500 -19.018 1.00 78.62 74 LEU A C 1
ATOM 616 O O . LEU A 1 74 ? 15.290 7.358 -18.557 1.00 78.62 74 LEU A O 1
ATOM 620 N N . ASN A 1 75 ? 15.412 9.588 -18.266 1.00 77.88 75 ASN A N 1
ATOM 621 C CA . ASN A 1 75 ? 15.676 9.508 -16.837 1.00 77.88 75 ASN A CA 1
ATOM 622 C C . ASN A 1 75 ? 14.470 8.961 -16.060 1.00 77.88 75 ASN A C 1
ATOM 624 O O . ASN A 1 75 ? 14.642 8.154 -15.149 1.00 77.88 75 ASN A O 1
ATOM 628 N N . ALA A 1 76 ? 13.242 9.301 -16.466 1.00 79.94 76 ALA A N 1
ATOM 629 C CA . ALA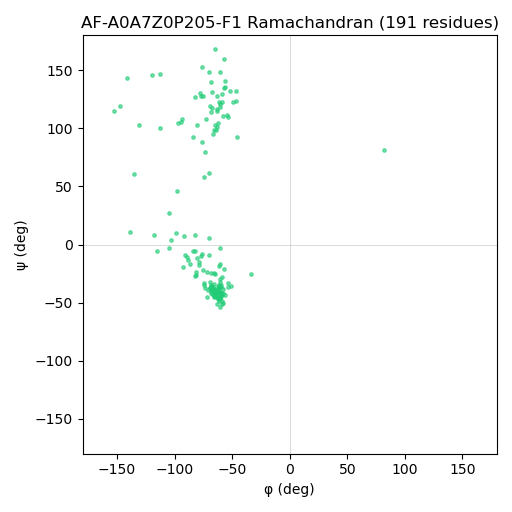 A 1 76 ? 12.038 8.785 -15.817 1.00 79.94 76 ALA A CA 1
ATOM 630 C C . ALA A 1 76 ? 11.888 7.263 -16.002 1.00 79.94 76 ALA A C 1
ATOM 632 O O . ALA A 1 76 ? 11.422 6.566 -15.099 1.00 79.94 76 ALA A O 1
ATOM 633 N N . LEU A 1 77 ? 12.323 6.727 -17.147 1.00 78.12 77 LEU A N 1
ATOM 634 C CA . LEU A 1 77 ? 12.345 5.282 -17.403 1.00 78.12 77 LEU A CA 1
ATOM 635 C C . LEU A 1 77 ? 13.379 4.562 -16.522 1.00 78.12 77 LEU A C 1
ATOM 637 O O . LEU A 1 77 ? 13.115 3.455 -16.056 1.00 78.12 77 LEU A O 1
ATOM 641 N N . ARG A 1 78 ? 14.524 5.197 -16.242 1.00 81.44 78 ARG A N 1
ATOM 642 C CA . ARG A 1 78 ? 15.581 4.643 -15.373 1.00 81.44 78 ARG A CA 1
ATOM 643 C C . ARG A 1 78 ? 15.235 4.677 -13.891 1.00 81.44 78 ARG A C 1
ATOM 645 O O . ARG A 1 78 ? 15.589 3.760 -13.153 1.00 81.44 78 ARG A O 1
ATOM 652 N N . GLU A 1 79 ? 14.526 5.709 -13.452 1.00 80.12 79 GLU A N 1
ATOM 653 C CA . GLU A 1 79 ? 14.114 5.854 -12.053 1.00 80.12 79 GLU A CA 1
ATOM 654 C C . GLU A 1 79 ? 12.949 4.924 -11.674 1.00 80.12 79 GLU A C 1
ATOM 656 O O . GLU A 1 79 ? 12.762 4.602 -10.498 1.00 80.12 79 GLU A O 1
ATOM 661 N N . LEU A 1 80 ? 12.172 4.451 -12.652 1.00 79.62 80 LEU A N 1
ATOM 662 C CA . LEU A 1 80 ? 11.011 3.588 -12.433 1.00 79.62 80 LEU A CA 1
ATOM 663 C C . LEU A 1 80 ? 11.382 2.266 -11.711 1.00 79.62 80 LEU A C 1
ATOM 665 O O . LEU A 1 80 ? 10.785 1.988 -10.662 1.00 79.62 80 LEU A O 1
ATOM 669 N N . PRO A 1 81 ? 12.383 1.476 -12.161 1.00 80.62 81 PRO A N 1
ATOM 670 C CA . PRO A 1 81 ? 12.855 0.296 -11.431 1.00 80.62 81 PRO A CA 1
ATOM 671 C C . PRO A 1 81 ? 13.400 0.610 -10.033 1.00 80.62 81 PRO A C 1
ATOM 673 O O . PRO A 1 81 ? 13.189 -0.172 -9.104 1.00 80.62 81 PRO A O 1
ATOM 676 N N . GLU A 1 82 ? 14.086 1.744 -9.853 1.00 80.38 82 GLU A N 1
ATOM 677 C CA . GLU A 1 82 ? 14.591 2.149 -8.537 1.00 80.38 82 GLU A CA 1
ATOM 678 C C . GLU A 1 82 ? 13.459 2.453 -7.560 1.00 80.38 82 GLU A C 1
ATOM 680 O O . GLU A 1 82 ? 13.509 2.026 -6.405 1.00 80.38 82 GLU A O 1
ATOM 685 N N . LEU A 1 83 ? 12.423 3.163 -8.008 1.00 78.06 83 LEU A N 1
ATOM 686 C CA . LEU A 1 83 ? 11.259 3.461 -7.183 1.00 78.06 83 LEU A CA 1
ATOM 687 C C . LEU A 1 83 ? 10.509 2.193 -6.794 1.00 78.06 83 LEU A C 1
ATOM 689 O O . LEU A 1 83 ? 10.107 2.083 -5.634 1.00 78.06 83 LEU A O 1
ATOM 693 N N . LEU A 1 84 ? 10.376 1.229 -7.712 1.00 80.69 84 LEU A N 1
ATOM 694 C CA . LEU A 1 84 ? 9.776 -0.076 -7.426 1.00 80.69 84 LEU A CA 1
ATOM 695 C C . LEU A 1 84 ? 10.592 -0.853 -6.379 1.00 80.69 84 LEU A C 1
ATOM 697 O O . LEU A 1 84 ? 10.039 -1.377 -5.412 1.00 80.69 84 LEU A O 1
ATOM 701 N N . LYS A 1 85 ? 11.923 -0.875 -6.520 1.00 75.69 85 LYS A N 1
ATOM 702 C CA . LYS A 1 85 ? 12.822 -1.495 -5.533 1.00 75.69 85 LYS A CA 1
ATOM 703 C C . LYS A 1 85 ? 12.730 -0.799 -4.175 1.00 75.69 85 LYS A C 1
ATOM 705 O O . LYS A 1 85 ? 12.594 -1.471 -3.157 1.00 75.69 85 LYS A O 1
ATOM 710 N N . ARG A 1 86 ? 12.735 0.539 -4.139 1.00 76.31 86 ARG A N 1
ATOM 711 C CA . ARG A 1 86 ? 12.563 1.316 -2.899 1.00 76.31 86 ARG A CA 1
ATOM 712 C C . ARG A 1 86 ? 11.205 1.048 -2.251 1.00 76.31 86 ARG A C 1
ATOM 714 O O . ARG A 1 86 ? 11.154 0.884 -1.035 1.00 76.31 86 ARG A O 1
ATOM 721 N N . THR A 1 87 ? 10.126 0.943 -3.033 1.00 75.12 87 THR A N 1
ATOM 722 C CA . THR A 1 87 ? 8.803 0.572 -2.496 1.00 75.12 87 THR A CA 1
ATOM 723 C C . THR A 1 87 ? 8.808 -0.837 -1.920 1.00 75.12 87 THR A C 1
ATOM 725 O O . THR A 1 87 ? 8.330 -1.030 -0.804 1.00 75.12 87 THR A O 1
ATOM 728 N N . ALA A 1 88 ? 9.415 -1.798 -2.612 1.00 73.69 88 ALA A N 1
ATOM 729 C CA . ALA A 1 88 ? 9.543 -3.161 -2.113 1.00 73.69 88 ALA A CA 1
ATOM 730 C C . ALA A 1 88 ? 10.396 -3.264 -0.837 1.00 73.69 88 ALA A C 1
ATOM 732 O O . ALA A 1 88 ? 10.036 -4.012 0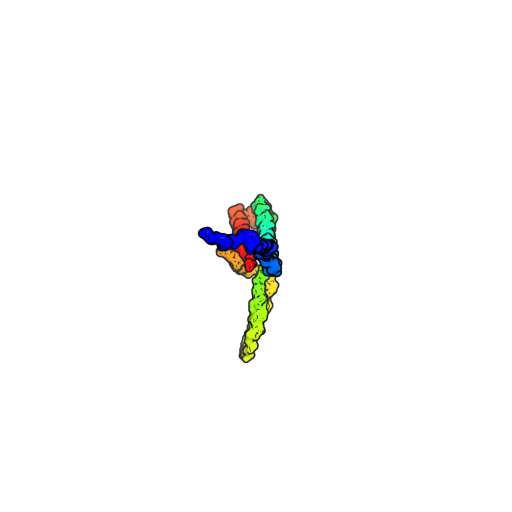.064 1.00 73.69 88 ALA A O 1
ATOM 733 N N . ILE A 1 89 ? 11.484 -2.492 -0.722 1.00 70.69 89 ILE A N 1
ATOM 734 C CA . ILE A 1 89 ? 12.316 -2.436 0.496 1.00 70.69 89 ILE A CA 1
ATOM 735 C C . ILE A 1 89 ? 11.563 -1.756 1.649 1.00 70.69 89 ILE A C 1
ATOM 737 O O . ILE A 1 89 ? 11.691 -2.173 2.795 1.00 70.69 89 ILE A O 1
ATOM 741 N N . SER A 1 90 ? 10.761 -0.723 1.361 1.00 66.81 90 SER A N 1
ATOM 742 C CA . SER A 1 90 ? 9.952 -0.023 2.375 1.00 66.81 90 SER A CA 1
ATOM 743 C C . SER A 1 90 ? 8.787 -0.856 2.919 1.00 66.81 90 SE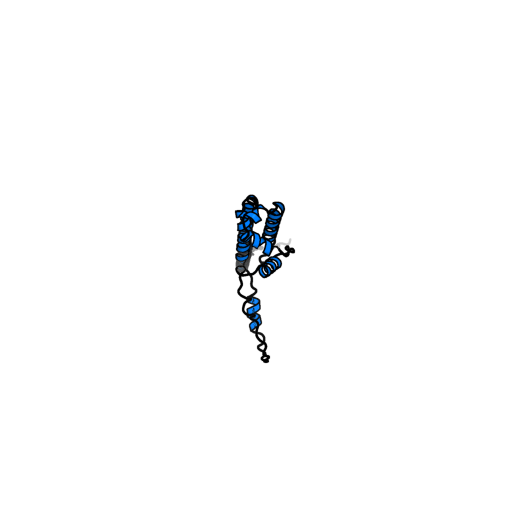R A C 1
ATOM 745 O O . SER A 1 90 ? 8.137 -0.463 3.890 1.00 66.81 90 SER A O 1
ATOM 747 N N . MET A 1 91 ? 8.513 -2.007 2.304 1.00 65.44 91 MET A N 1
ATOM 748 C CA . MET A 1 91 ? 7.517 -2.943 2.788 1.00 65.44 91 MET A CA 1
ATOM 749 C C . MET A 1 91 ? 7.992 -3.545 4.119 1.00 65.44 91 MET A C 1
ATOM 751 O O . MET A 1 91 ? 9.121 -4.036 4.196 1.00 65.44 91 MET A O 1
ATOM 755 N N . PRO A 1 92 ? 7.150 -3.579 5.170 1.00 56.97 92 PRO A N 1
ATOM 756 C CA . PRO A 1 92 ? 7.419 -4.435 6.309 1.00 56.97 92 PRO A CA 1
ATOM 757 C C . PRO A 1 92 ? 7.299 -5.871 5.806 1.00 56.97 92 PRO A C 1
ATOM 759 O O . PRO A 1 92 ? 6.204 -6.423 5.691 1.00 56.97 92 PRO A O 1
ATOM 762 N N . TYR A 1 93 ? 8.435 -6.452 5.439 1.00 54.28 93 TYR A N 1
ATOM 763 C CA . TYR A 1 93 ? 8.531 -7.868 5.174 1.00 54.28 93 TYR A CA 1
ATOM 764 C C . TYR A 1 93 ? 8.192 -8.562 6.495 1.00 54.28 93 TYR A C 1
ATOM 766 O O . TYR A 1 93 ? 8.957 -8.572 7.456 1.00 54.28 93 TYR A O 1
ATOM 774 N N . THR A 1 94 ? 6.991 -9.120 6.597 1.00 46.38 94 THR A N 1
ATOM 775 C CA . THR A 1 94 ? 6.743 -10.145 7.602 1.00 46.38 94 THR A CA 1
ATOM 776 C C . THR A 1 94 ? 7.456 -11.383 7.090 1.00 46.38 94 THR A C 1
ATOM 778 O O . THR A 1 94 ? 6.836 -12.253 6.483 1.00 46.38 94 THR A O 1
ATOM 781 N N . VAL A 1 95 ? 8.777 -11.462 7.283 1.00 48.34 95 VAL A N 1
ATOM 782 C CA . VAL A 1 95 ? 9.376 -12.790 7.380 1.00 48.34 95 VAL A CA 1
ATOM 783 C C . VAL A 1 95 ? 8.643 -13.418 8.569 1.00 48.34 95 VAL A C 1
ATOM 785 O O . VAL A 1 95 ? 8.628 -12.810 9.645 1.00 48.34 95 VAL A O 1
ATOM 788 N N . PRO A 1 96 ? 7.974 -14.569 8.414 1.00 44.44 96 PRO A N 1
ATOM 789 C CA . PRO A 1 96 ? 7.359 -15.270 9.529 1.00 44.44 96 PRO A CA 1
ATOM 790 C C . PRO A 1 96 ? 8.461 -15.872 10.421 1.00 44.44 96 PRO A C 1
ATOM 792 O O . PRO A 1 96 ? 8.550 -17.079 10.593 1.00 44.44 96 PRO A O 1
ATOM 795 N N . VAL A 1 97 ? 9.328 -15.038 11.007 1.00 49.38 97 VAL A N 1
ATOM 796 C CA . VAL A 1 97 ? 10.377 -15.464 11.950 1.00 49.38 97 VAL A CA 1
ATOM 797 C C . VAL A 1 97 ? 9.741 -16.009 13.236 1.00 49.38 97 VAL A C 1
ATOM 799 O O . VAL A 1 97 ? 10.316 -16.870 13.895 1.00 49.38 97 VAL A O 1
ATOM 802 N N . GLY A 1 98 ? 8.506 -15.596 13.548 1.00 43.91 98 GLY A N 1
ATOM 803 C CA . GLY A 1 98 ? 7.725 -16.138 14.664 1.00 43.91 98 GLY A CA 1
ATOM 804 C C . GLY A 1 98 ? 7.274 -17.594 14.484 1.00 43.91 98 GLY A C 1
ATOM 805 O O . GLY A 1 98 ? 7.090 -18.287 15.479 1.00 43.91 98 GLY A O 1
ATOM 806 N N . ALA A 1 99 ? 7.153 -18.093 13.247 1.00 44.69 99 ALA A N 1
ATOM 807 C CA . ALA A 1 99 ? 6.846 -19.505 12.991 1.00 44.69 99 ALA A CA 1
ATOM 808 C C . ALA A 1 99 ? 8.107 -20.387 13.060 1.00 44.69 99 ALA A C 1
ATOM 810 O O . ALA A 1 99 ? 8.037 -21.556 13.433 1.00 44.69 99 ALA A O 1
ATOM 811 N N . SER A 1 100 ? 9.278 -19.813 12.772 1.00 45.25 100 SER A N 1
ATOM 812 C CA . SER A 1 100 ? 10.560 -20.527 12.795 1.00 45.25 100 SER A CA 1
ATOM 813 C C . SER A 1 100 ? 11.159 -20.672 14.198 1.00 45.25 100 SER A C 1
ATOM 815 O O . SER A 1 100 ? 11.934 -21.598 14.429 1.00 45.25 100 SER A O 1
ATOM 817 N N . LEU A 1 101 ? 10.807 -19.795 15.149 1.00 45.41 101 LEU A N 1
ATOM 818 C CA . LEU A 1 101 ? 11.278 -19.910 16.538 1.00 45.41 101 LEU A CA 1
ATOM 819 C C . LEU A 1 101 ? 10.472 -20.911 17.377 1.00 45.41 101 LEU A C 1
ATOM 821 O O . LEU A 1 101 ? 11.039 -21.509 18.288 1.00 45.41 101 LEU A O 1
ATOM 825 N N . LEU A 1 102 ? 9.203 -21.170 17.043 1.00 41.56 102 LEU A N 1
ATOM 826 C CA . LEU A 1 102 ? 8.413 -22.217 17.708 1.00 41.56 102 LEU A CA 1
ATOM 827 C C . LEU A 1 102 ? 8.592 -23.612 17.090 1.00 41.56 102 LEU A C 1
ATOM 829 O O . LEU A 1 102 ? 8.333 -24.605 17.763 1.00 41.56 102 LEU A O 1
ATOM 833 N N . ALA A 1 103 ? 9.122 -23.718 15.867 1.00 42.81 103 ALA A N 1
ATOM 834 C CA . ALA A 1 103 ? 9.475 -25.008 15.267 1.00 42.81 103 ALA A CA 1
ATOM 835 C C . ALA A 1 103 ? 10.826 -25.575 15.756 1.00 42.81 103 ALA A C 1
ATOM 837 O O . ALA A 1 103 ? 11.117 -26.742 15.514 1.00 42.81 103 ALA A O 1
ATOM 838 N N . LYS A 1 104 ? 11.658 -24.791 16.463 1.00 41.25 104 LYS A N 1
ATOM 839 C CA . LYS A 1 104 ? 12.973 -25.254 16.958 1.00 41.25 104 LYS A CA 1
ATOM 840 C C . LYS A 1 104 ? 12.910 -26.010 18.298 1.00 41.25 104 LYS A C 1
ATOM 842 O O . LYS A 1 104 ? 13.921 -26.566 18.715 1.00 41.25 104 LYS A O 1
ATOM 847 N N . VAL A 1 105 ? 11.747 -26.082 18.951 1.00 49.31 105 VAL A N 1
ATOM 848 C CA . VAL A 1 105 ? 11.581 -26.844 20.208 1.00 49.31 105 VAL A CA 1
ATOM 849 C C . VAL A 1 105 ? 11.112 -28.287 19.971 1.00 49.31 105 VAL A C 1
ATOM 851 O O . VAL A 1 105 ? 11.339 -29.145 20.819 1.00 49.31 105 VAL A O 1
ATOM 854 N N . ALA A 1 106 ? 10.540 -28.617 18.810 1.00 48.16 106 ALA A N 1
ATOM 855 C CA . ALA A 1 106 ? 10.064 -29.972 18.546 1.00 48.16 106 ALA A CA 1
ATOM 856 C C . ALA A 1 106 ? 11.093 -30.800 17.754 1.00 48.16 106 ALA A C 1
ATOM 858 O O . ALA A 1 106 ? 11.221 -30.667 16.542 1.00 48.16 106 ALA A O 1
ATOM 859 N N . LEU A 1 107 ? 11.749 -31.703 18.493 1.00 42.72 107 LEU A N 1
ATOM 860 C CA . LEU A 1 107 ? 12.399 -32.946 18.055 1.00 42.72 107 LEU A CA 1
ATOM 861 C C . LEU A 1 107 ? 13.811 -32.831 17.455 1.00 42.72 107 LEU A C 1
ATOM 863 O O . LEU A 1 107 ? 14.050 -32.981 16.261 1.00 42.72 107 LEU A O 1
ATOM 867 N N . HIS A 1 108 ? 14.787 -32.740 18.365 1.00 40.66 108 HIS A N 1
ATOM 868 C CA . HIS A 1 108 ? 15.986 -33.572 18.248 1.00 40.66 108 HIS A CA 1
ATOM 869 C C . HIS A 1 108 ? 15.545 -35.045 18.139 1.00 40.66 108 HIS A C 1
ATOM 871 O O . HIS A 1 108 ? 15.039 -35.621 19.100 1.00 40.66 108 HIS A O 1
ATOM 877 N N . SER A 1 109 ? 15.731 -35.664 16.979 1.00 34.50 109 SER A N 1
ATOM 878 C CA . SER A 1 109 ? 15.853 -37.118 16.870 1.00 34.50 109 SER A CA 1
ATOM 879 C C . SER A 1 109 ? 17.079 -37.412 16.026 1.00 34.50 109 SER A C 1
ATOM 881 O O . SER A 1 109 ? 17.118 -37.201 14.818 1.00 34.50 109 SER A O 1
ATOM 883 N N . THR A 1 110 ? 18.117 -37.803 16.750 1.00 48.38 110 THR A N 1
ATOM 884 C CA . THR A 1 110 ? 19.420 -38.233 16.276 1.00 48.38 110 THR A CA 1
ATOM 885 C C . THR A 1 110 ? 19.257 -39.506 15.456 1.00 48.38 110 THR A C 1
ATOM 887 O O . THR A 1 110 ? 18.907 -40.540 16.013 1.00 48.38 110 THR A O 1
ATOM 890 N N . LEU A 1 111 ? 19.546 -39.455 14.158 1.00 34.94 111 LEU A N 1
ATOM 891 C CA . LEU A 1 111 ? 20.011 -40.617 13.403 1.00 34.94 111 LEU A CA 1
ATOM 892 C C . LEU A 1 111 ? 20.868 -40.121 12.236 1.00 34.94 111 LEU A C 1
ATOM 894 O O . LEU A 1 111 ? 20.419 -39.367 11.377 1.00 34.94 111 LEU A O 1
ATOM 898 N N . MET A 1 112 ? 22.147 -40.488 12.302 1.00 43.81 112 MET A N 1
ATOM 899 C CA . MET A 1 112 ? 23.196 -40.150 11.347 1.00 43.81 112 MET A CA 1
ATOM 900 C C . MET A 1 112 ? 22.845 -40.662 9.948 1.00 43.81 112 MET A C 1
ATOM 902 O O . MET A 1 112 ? 22.606 -41.852 9.772 1.00 43.81 112 MET A O 1
ATOM 906 N N . SER A 1 113 ? 22.924 -39.789 8.946 1.00 32.84 113 SER A N 1
ATOM 907 C CA . SER A 1 113 ? 23.240 -40.184 7.574 1.00 32.84 113 SER A CA 1
ATOM 908 C C . SER A 1 113 ? 24.012 -39.046 6.920 1.00 32.84 113 SER A C 1
ATOM 910 O O . SER A 1 113 ? 23.534 -37.914 6.856 1.00 32.84 113 SER A O 1
ATOM 912 N N . ASN A 1 114 ? 25.242 -39.349 6.511 1.00 51.78 114 ASN A N 1
ATOM 913 C CA . ASN A 1 114 ? 26.133 -38.440 5.805 1.00 51.78 114 ASN A CA 1
ATOM 914 C C . ASN A 1 114 ? 25.586 -38.176 4.399 1.00 51.78 114 ASN A C 1
ATOM 916 O O . ASN A 1 114 ? 25.527 -39.099 3.596 1.00 51.78 114 ASN A O 1
ATOM 920 N N . ASP A 1 115 ? 25.279 -36.917 4.100 1.00 39.69 115 ASP A N 1
ATOM 921 C CA . ASP A 1 115 ? 25.211 -36.387 2.737 1.00 39.69 115 ASP A CA 1
ATOM 922 C C . ASP A 1 115 ? 25.794 -34.963 2.736 1.00 39.69 115 ASP A C 1
ATOM 924 O O . ASP A 1 115 ? 25.620 -34.232 3.721 1.00 39.69 115 ASP A O 1
ATOM 928 N N . PRO A 1 116 ? 26.514 -34.544 1.679 1.00 48.06 116 PRO A N 1
ATOM 929 C CA . PRO A 1 116 ? 27.170 -33.248 1.642 1.00 48.06 116 PRO A CA 1
ATOM 930 C C . PRO A 1 116 ? 26.108 -32.146 1.578 1.00 48.06 116 PRO A C 1
ATOM 932 O O . PRO A 1 116 ? 25.340 -32.002 0.626 1.00 48.06 116 PRO A O 1
ATOM 935 N N . THR A 1 117 ? 26.061 -31.365 2.646 1.00 38.91 117 THR A N 1
ATOM 936 C CA . THR A 1 117 ? 25.133 -30.270 2.884 1.00 38.91 117 THR A CA 1
ATOM 937 C C . THR A 1 117 ? 25.362 -29.129 1.895 1.00 38.91 117 THR A C 1
ATOM 939 O O . THR A 1 117 ? 26.202 -28.255 2.090 1.00 38.91 117 THR A O 1
ATOM 942 N N . SER A 1 118 ? 24.543 -29.094 0.842 1.00 39.34 118 SER A N 1
ATOM 943 C CA . SER A 1 118 ? 24.284 -27.867 0.090 1.00 39.34 118 SER A CA 1
ATOM 944 C C . SER A 1 118 ? 23.668 -26.831 1.037 1.00 39.34 118 SER A C 1
ATOM 946 O O . SER A 1 118 ? 22.622 -27.061 1.653 1.00 39.34 118 SER A O 1
ATOM 948 N N . SER A 1 119 ? 24.378 -25.716 1.201 1.00 38.84 119 SER A N 1
ATOM 949 C CA . SER A 1 119 ? 24.097 -24.590 2.090 1.00 38.84 119 SER A CA 1
ATOM 950 C C . SER A 1 119 ? 22.640 -24.111 2.050 1.00 38.84 119 SER A C 1
ATOM 952 O O . SER A 1 119 ? 22.276 -23.202 1.311 1.00 38.84 119 SER A O 1
ATOM 954 N N . ARG A 1 120 ? 21.809 -24.655 2.946 1.00 47.81 120 ARG A N 1
ATOM 955 C CA . ARG A 1 120 ? 20.460 -24.153 3.284 1.00 47.81 120 ARG A CA 1
ATOM 956 C C . ARG A 1 120 ? 20.470 -22.994 4.295 1.00 47.81 120 ARG A C 1
ATOM 958 O O . ARG A 1 120 ? 19.416 -22.594 4.778 1.00 47.81 120 ARG A O 1
ATOM 965 N N . ALA A 1 121 ? 21.643 -22.454 4.630 1.00 35.91 121 ALA A N 1
ATOM 966 C CA . ALA A 1 121 ? 21.795 -21.367 5.602 1.00 35.91 121 ALA A CA 1
ATOM 967 C C . ALA A 1 121 ? 21.704 -19.955 4.983 1.00 35.91 121 ALA A C 1
ATOM 969 O O . ALA A 1 121 ? 21.574 -18.976 5.712 1.00 35.91 121 ALA A O 1
ATOM 970 N N . SER A 1 122 ? 21.729 -19.825 3.651 1.00 45.16 122 SER A N 1
ATOM 971 C CA . SER A 1 122 ? 21.801 -18.518 2.973 1.00 45.16 122 SER A CA 1
ATOM 972 C C . SER A 1 122 ? 20.438 -17.890 2.646 1.00 45.16 122 SER A C 1
ATOM 974 O O . SER A 1 122 ? 20.375 -16.724 2.267 1.00 45.16 122 SER A O 1
ATOM 976 N N . SER A 1 123 ? 19.334 -18.623 2.813 1.00 43.91 123 SER A N 1
ATOM 977 C CA . SER A 1 123 ? 17.999 -18.197 2.357 1.00 43.91 123 SER A CA 1
ATOM 978 C C . SER A 1 123 ? 17.259 -17.247 3.310 1.00 43.91 123 SER A C 1
ATOM 980 O O . SER A 1 123 ? 16.168 -16.793 2.981 1.00 43.91 123 SER A O 1
ATOM 982 N N . LEU A 1 124 ? 17.800 -16.958 4.500 1.00 41.91 124 LEU A N 1
ATOM 983 C CA . LEU A 1 124 ? 17.055 -16.267 5.567 1.00 41.91 124 LEU A CA 1
ATOM 984 C C . LEU A 1 124 ? 17.387 -14.777 5.759 1.00 41.91 124 LEU A C 1
ATOM 986 O O . LEU A 1 124 ? 16.809 -14.155 6.644 1.00 41.91 124 LEU A O 1
ATOM 990 N N . LEU A 1 125 ? 18.252 -14.177 4.933 1.00 40.38 125 LEU A N 1
ATOM 991 C CA . LEU A 1 125 ? 18.672 -12.773 5.112 1.00 40.38 125 LEU A CA 1
ATOM 992 C C . LEU A 1 125 ? 18.781 -11.945 3.822 1.00 40.38 125 LEU A C 1
ATOM 994 O O . LEU A 1 125 ? 19.274 -10.819 3.848 1.00 40.38 125 LEU A O 1
ATOM 998 N N . GLN A 1 126 ? 18.302 -12.458 2.690 1.00 45.47 126 GLN A N 1
ATOM 999 C CA . GLN A 1 126 ? 18.364 -11.732 1.421 1.00 45.47 126 GLN A CA 1
ATOM 1000 C C . GLN A 1 126 ? 17.173 -10.780 1.311 1.00 45.47 126 GLN A C 1
ATOM 1002 O O . GLN A 1 126 ? 16.085 -11.141 0.868 1.00 45.47 126 GLN A O 1
ATOM 1007 N N . GLY A 1 127 ? 17.384 -9.540 1.756 1.00 48.25 127 GLY A N 1
ATOM 1008 C CA . GLY A 1 127 ? 16.501 -8.437 1.396 1.00 48.25 127 GLY A CA 1
ATOM 1009 C C . GLY A 1 127 ? 16.418 -8.288 -0.132 1.00 48.25 127 GLY A C 1
ATOM 1010 O O . GLY A 1 127 ? 17.328 -8.715 -0.846 1.00 48.25 127 GLY A O 1
ATOM 1011 N N . PRO A 1 128 ? 15.370 -7.636 -0.663 1.00 52.03 128 PRO A N 1
ATOM 1012 C CA . PRO A 1 128 ? 15.135 -7.515 -2.107 1.00 52.03 128 PRO A CA 1
ATOM 1013 C C . PRO A 1 128 ? 16.247 -6.794 -2.898 1.00 52.03 128 PRO A C 1
ATOM 1015 O O . PRO A 1 128 ? 16.173 -6.698 -4.119 1.00 52.03 128 PRO A O 1
ATOM 1018 N N . ALA A 1 129 ? 17.286 -6.300 -2.220 1.00 49.53 129 ALA A N 1
ATOM 1019 C CA . ALA A 1 129 ? 18.434 -5.618 -2.799 1.00 49.53 129 ALA A CA 1
ATOM 1020 C C . ALA A 1 129 ? 19.492 -6.552 -3.433 1.00 49.53 129 ALA A C 1
ATOM 1022 O O . ALA A 1 129 ? 20.290 -6.061 -4.225 1.00 49.53 129 ALA A O 1
ATOM 1023 N N . SER A 1 130 ? 19.510 -7.861 -3.128 1.00 51.62 130 SER A N 1
ATOM 1024 C CA . SER A 1 130 ? 20.511 -8.816 -3.658 1.00 51.62 130 SER A CA 1
ATOM 1025 C C . SER A 1 130 ? 19.935 -9.954 -4.514 1.00 51.62 130 SER A C 1
ATOM 1027 O O . SER A 1 130 ? 20.660 -10.881 -4.871 1.00 51.62 130 SER A O 1
ATOM 1029 N N . LEU A 1 131 ? 18.643 -9.902 -4.847 1.00 60.91 131 LEU A N 1
ATOM 1030 C CA . LEU A 1 131 ? 17.960 -10.950 -5.608 1.00 60.91 131 LEU A CA 1
ATOM 1031 C C . LEU A 1 131 ? 18.291 -10.842 -7.105 1.00 60.91 131 LEU A C 1
ATOM 1033 O O . LEU A 1 131 ? 18.171 -9.767 -7.698 1.00 60.91 131 LEU A O 1
ATOM 1037 N N . GLY A 1 132 ? 18.679 -11.960 -7.726 1.00 65.56 132 GLY A N 1
ATOM 1038 C CA . GLY A 1 132 ? 18.816 -12.052 -9.181 1.00 65.56 132 GLY A CA 1
ATOM 1039 C C . GLY A 1 132 ? 17.466 -11.882 -9.890 1.00 65.56 132 GLY A C 1
ATOM 1040 O O . GLY A 1 132 ? 16.408 -11.940 -9.262 1.00 65.56 132 GLY A O 1
ATOM 1041 N N . ASN A 1 133 ? 17.474 -11.706 -11.217 1.00 72.38 133 ASN A N 1
ATOM 1042 C CA . ASN A 1 133 ? 16.250 -11.439 -11.991 1.00 72.38 133 ASN A CA 1
ATOM 1043 C C . ASN A 1 133 ? 15.139 -12.491 -11.761 1.00 72.38 133 ASN A C 1
ATOM 1045 O O . ASN A 1 133 ? 13.963 -12.129 -11.705 1.00 72.38 133 ASN A O 1
ATOM 1049 N N . ALA A 1 134 ? 15.493 -13.769 -11.589 1.00 74.12 134 ALA A N 1
ATOM 1050 C CA . ALA A 1 134 ? 14.536 -14.852 -11.345 1.00 74.12 134 ALA A CA 1
ATOM 1051 C C . ALA A 1 134 ? 13.920 -14.800 -9.934 1.00 74.12 134 ALA A C 1
ATOM 1053 O O . ALA A 1 134 ? 12.699 -14.883 -9.788 1.00 74.12 134 ALA A O 1
ATOM 1054 N N . ASP A 1 135 ? 14.735 -14.588 -8.899 1.00 76.12 135 ASP A N 1
ATOM 1055 C CA . ASP A 1 135 ? 14.242 -14.490 -7.521 1.00 76.12 135 ASP A CA 1
ATOM 1056 C C . ASP A 1 135 ? 13.416 -13.215 -7.310 1.00 76.12 135 ASP A C 1
ATOM 1058 O O . ASP A 1 135 ? 12.405 -13.219 -6.602 1.00 76.12 135 ASP A O 1
ATOM 1062 N N . TRP A 1 136 ? 13.797 -12.129 -7.991 1.00 77.56 136 TRP A N 1
ATOM 1063 C CA . TRP A 1 136 ? 13.033 -10.886 -8.022 1.00 77.56 136 TRP A CA 1
ATOM 1064 C C . TRP A 1 136 ? 11.663 -11.069 -8.691 1.00 77.56 136 TRP A C 1
ATOM 1066 O O . TRP A 1 136 ? 10.656 -10.597 -8.166 1.00 77.56 136 TRP A O 1
ATOM 1076 N N . GLN A 1 137 ? 11.586 -11.822 -9.794 1.00 83.81 137 GLN A N 1
ATOM 1077 C CA . GLN A 1 137 ? 10.314 -12.170 -10.438 1.00 83.81 137 GLN A CA 1
ATOM 1078 C C . GLN A 1 137 ? 9.407 -12.976 -9.492 1.00 83.81 137 GLN A C 1
ATOM 1080 O O . GLN A 1 137 ? 8.229 -12.647 -9.337 1.00 83.81 137 GLN A O 1
ATOM 1085 N N . ALA A 1 138 ? 9.955 -13.995 -8.822 1.00 79.88 138 ALA A N 1
ATOM 1086 C CA . ALA A 1 138 ? 9.210 -14.817 -7.869 1.00 79.88 138 ALA A CA 1
ATOM 1087 C C . ALA A 1 138 ? 8.700 -13.996 -6.672 1.00 79.88 138 ALA A C 1
ATOM 1089 O O . ALA A 1 138 ? 7.562 -14.176 -6.228 1.00 79.88 138 ALA A O 1
ATOM 1090 N N . PHE A 1 139 ? 9.515 -13.057 -6.181 1.00 78.50 139 PHE A N 1
ATOM 1091 C CA . PHE A 1 139 ? 9.120 -12.100 -5.152 1.00 78.50 139 PHE A CA 1
ATOM 1092 C C . PHE A 1 139 ? 7.943 -11.231 -5.618 1.00 78.50 139 PHE A C 1
ATOM 1094 O O . PHE A 1 139 ? 6.900 -11.201 -4.961 1.00 78.50 139 PHE A O 1
ATOM 1101 N N . LEU A 1 140 ? 8.065 -10.572 -6.775 1.00 80.31 140 LEU A N 1
ATOM 1102 C CA . LEU A 1 140 ? 7.009 -9.709 -7.311 1.00 80.31 140 LEU A CA 1
ATOM 1103 C C . LEU A 1 140 ? 5.693 -10.470 -7.500 1.00 80.31 140 LEU A C 1
ATOM 1105 O O . LEU A 1 140 ? 4.635 -9.950 -7.140 1.00 80.31 140 LEU A O 1
ATOM 1109 N N . GLN A 1 141 ? 5.769 -11.707 -7.999 1.00 82.38 141 GLN A N 1
ATOM 1110 C CA . GLN A 1 141 ? 4.608 -12.561 -8.222 1.00 82.38 141 GLN A CA 1
ATOM 1111 C C . GLN A 1 141 ? 3.944 -12.981 -6.905 1.00 82.38 141 GLN A C 1
ATOM 1113 O O . GLN A 1 141 ? 2.724 -12.876 -6.784 1.00 82.38 141 GLN A O 1
ATOM 1118 N N . ARG A 1 142 ? 4.727 -13.354 -5.883 1.00 79.56 142 ARG A N 1
ATOM 1119 C CA . ARG A 1 142 ? 4.220 -13.703 -4.542 1.00 79.56 142 ARG A CA 1
ATOM 1120 C C . ARG A 1 142 ? 3.480 -12.545 -3.866 1.00 79.56 142 ARG A C 1
ATOM 1122 O O . ARG A 1 142 ? 2.536 -12.781 -3.116 1.00 79.56 142 ARG A O 1
ATOM 1129 N N . HIS A 1 143 ? 3.892 -11.308 -4.130 1.00 73.19 143 HIS A N 1
ATOM 1130 C CA . HIS A 1 143 ? 3.281 -10.106 -3.554 1.00 73.19 143 HIS A CA 1
ATOM 1131 C C . HIS A 1 143 ? 2.163 -9.497 -4.423 1.00 73.19 143 HIS A C 1
ATOM 1133 O O . HIS A 1 143 ? 1.622 -8.444 -4.080 1.00 73.19 143 HIS A O 1
ATOM 1139 N N . SER A 1 144 ? 1.769 -10.178 -5.505 1.00 72.12 144 SER A N 1
ATOM 1140 C CA . SER A 1 144 ? 0.731 -9.747 -6.447 1.00 72.12 144 SER A CA 1
ATOM 1141 C C . SER A 1 144 ? -0.432 -10.744 -6.524 1.00 72.12 144 SER A C 1
ATOM 1143 O O . SER A 1 144 ? -0.235 -11.950 -6.430 1.00 72.12 144 SER A O 1
ATOM 1145 N N . LYS A 1 145 ? -1.664 -10.253 -6.723 1.00 67.31 145 LYS A N 1
ATOM 1146 C CA . LYS A 1 145 ? -2.850 -11.110 -6.943 1.00 67.31 145 LYS A CA 1
ATOM 1147 C C . LYS A 1 145 ? -3.091 -11.474 -8.414 1.00 67.31 145 LYS A C 1
ATOM 1149 O O . LYS A 1 145 ? -3.929 -12.323 -8.691 1.00 67.31 145 LYS A O 1
ATOM 1154 N N . GLN A 1 146 ? -2.422 -10.804 -9.351 1.00 68.69 146 GLN A N 1
ATOM 1155 C CA . GLN A 1 146 ? -2.577 -11.018 -10.792 1.00 68.69 146 GLN A CA 1
ATOM 1156 C C . GLN A 1 146 ? -1.288 -11.608 -11.364 1.00 68.69 146 GLN A C 1
ATOM 1158 O O . GLN A 1 146 ? -0.218 -11.262 -10.870 1.00 68.69 146 GLN A O 1
ATOM 1163 N N . PRO A 1 147 ? -1.360 -12.476 -12.385 1.00 74.94 147 PRO A N 1
ATOM 1164 C CA . PRO A 1 147 ? -0.161 -13.003 -13.020 1.00 74.94 147 PRO A CA 1
ATOM 1165 C C . PRO A 1 147 ? 0.616 -11.857 -13.679 1.00 74.94 147 PRO A C 1
ATOM 1167 O O . PRO A 1 147 ? 0.106 -11.196 -14.583 1.00 74.94 147 PRO A O 1
ATOM 1170 N N . LEU A 1 148 ? 1.841 -11.604 -13.210 1.00 76.62 148 LEU A N 1
ATOM 1171 C CA . LEU A 1 148 ? 2.757 -10.691 -13.890 1.00 76.62 148 LEU A CA 1
ATOM 1172 C C . LEU A 1 148 ? 3.365 -11.375 -15.123 1.00 76.62 148 LEU A C 1
ATOM 1174 O O . LEU A 1 148 ? 3.531 -12.599 -15.123 1.00 76.62 148 LEU A O 1
ATOM 1178 N N . PRO A 1 149 ? 3.758 -10.604 -16.152 1.00 81.12 149 PRO A N 1
ATOM 1179 C CA . PRO A 1 149 ? 4.501 -11.134 -17.290 1.00 81.12 149 PRO A CA 1
ATOM 1180 C C . PRO A 1 149 ? 5.782 -11.837 -16.825 1.00 81.12 149 PRO A C 1
ATOM 1182 O O . PRO A 1 149 ? 6.515 -11.295 -15.997 1.00 81.12 149 PRO A O 1
ATOM 1185 N N . ALA A 1 150 ? 6.087 -13.013 -17.379 1.00 76.25 150 ALA A N 1
ATOM 1186 C CA . ALA A 1 150 ? 7.236 -13.828 -16.962 1.00 76.25 150 ALA A CA 1
ATOM 1187 C C . ALA A 1 150 ? 8.594 -13.103 -17.092 1.00 76.25 150 ALA A C 1
ATOM 1189 O O . ALA A 1 150 ? 9.509 -13.363 -16.317 1.00 76.25 150 ALA A O 1
ATOM 1190 N N . ASN A 1 151 ? 8.702 -12.152 -18.027 1.00 82.25 151 ASN A N 1
ATOM 1191 C CA . ASN A 1 151 ? 9.921 -11.382 -18.301 1.00 82.25 151 ASN A CA 1
ATOM 1192 C C . ASN A 1 151 ? 9.939 -9.995 -17.638 1.00 82.25 151 ASN A C 1
ATOM 1194 O O . ASN A 1 151 ? 10.807 -9.180 -17.944 1.00 82.25 151 ASN A O 1
ATOM 1198 N N . PHE A 1 152 ? 8.992 -9.697 -16.747 1.00 82.50 152 PHE A N 1
ATOM 1199 C CA . PHE A 1 152 ? 8.819 -8.354 -16.192 1.00 82.50 152 PHE A CA 1
ATOM 1200 C C . PHE A 1 152 ? 10.041 -7.868 -15.398 1.00 82.50 152 PHE A C 1
ATOM 1202 O O . PHE A 1 152 ? 10.533 -6.762 -15.615 1.00 82.50 152 PHE A O 1
ATOM 1209 N N . SER A 1 153 ? 10.596 -8.722 -14.536 1.00 82.88 153 SER A N 1
ATOM 1210 C CA . SER A 1 153 ? 11.849 -8.456 -13.817 1.00 82.88 153 SER A CA 1
ATOM 1211 C C . SER A 1 153 ? 13.012 -8.139 -14.767 1.00 82.88 153 SER A C 1
ATOM 1213 O O . SER A 1 153 ? 13.753 -7.173 -14.568 1.00 82.88 153 SER A O 1
ATOM 1215 N N . HIS A 1 154 ? 13.123 -8.903 -15.856 1.00 82.62 154 HIS A N 1
ATOM 1216 C CA . HIS A 1 154 ? 14.148 -8.686 -16.869 1.00 82.62 154 HIS A CA 1
ATOM 1217 C C . HIS A 1 154 ? 13.954 -7.342 -17.587 1.00 82.62 154 HIS A C 1
ATOM 1219 O O . HIS A 1 154 ? 14.915 -6.587 -17.719 1.00 82.62 154 HIS A O 1
ATOM 1225 N N . GLN A 1 155 ? 12.720 -6.991 -17.963 1.00 83.50 155 GLN A N 1
ATOM 1226 C CA . GLN A 1 155 ? 12.394 -5.693 -18.566 1.00 83.50 155 GLN A CA 1
ATOM 1227 C C . GLN A 1 155 ? 12.754 -4.525 -17.635 1.00 83.50 155 GLN A C 1
ATOM 1229 O O . GLN A 1 155 ? 13.355 -3.551 -18.078 1.00 83.50 155 GLN A O 1
ATOM 1234 N N . LEU A 1 156 ? 12.482 -4.640 -16.332 1.00 83.12 156 LEU A N 1
ATOM 1235 C CA . LEU A 1 156 ? 12.891 -3.632 -15.347 1.00 83.12 156 LEU A CA 1
ATOM 1236 C C . LEU A 1 156 ? 14.415 -3.511 -15.224 1.00 83.12 156 LEU A C 1
ATOM 1238 O O . LEU A 1 156 ? 14.934 -2.402 -15.108 1.00 83.12 156 LEU A O 1
ATOM 1242 N N . SER A 1 157 ? 15.142 -4.632 -15.264 1.00 81.94 157 SER A N 1
ATOM 1243 C CA . SER A 1 157 ? 16.611 -4.616 -15.247 1.00 81.94 157 SER A CA 1
ATOM 1244 C C . SER A 1 157 ? 17.184 -3.945 -16.498 1.00 81.94 157 SER A C 1
ATOM 1246 O O . SER A 1 157 ? 18.112 -3.143 -16.399 1.00 81.94 157 SER A O 1
ATOM 1248 N N . GLN A 1 158 ? 16.572 -4.188 -17.661 1.00 82.81 158 GLN A N 1
ATOM 1249 C CA . GLN A 1 158 ? 16.924 -3.507 -18.899 1.00 82.81 158 GLN A CA 1
ATOM 1250 C C . GLN A 1 158 ? 16.650 -2.006 -18.790 1.00 82.81 158 GLN A C 1
ATOM 1252 O O . GLN A 1 158 ? 17.520 -1.228 -19.145 1.00 82.81 158 GLN A O 1
ATOM 1257 N N . LEU A 1 159 ? 15.521 -1.564 -18.229 1.00 82.38 159 LEU A N 1
ATOM 1258 C CA . LEU A 1 159 ? 15.267 -0.127 -18.046 1.00 82.38 159 LEU A CA 1
ATOM 1259 C C . LEU A 1 159 ? 16.323 0.558 -17.161 1.00 82.38 159 LEU A C 1
ATOM 1261 O O . LEU A 1 159 ? 16.696 1.695 -17.437 1.00 82.38 159 LEU A O 1
ATOM 1265 N N . ALA A 1 160 ? 16.826 -0.127 -16.130 1.00 80.88 160 ALA A N 1
ATOM 1266 C CA . ALA A 1 160 ? 17.822 0.431 -15.215 1.00 80.88 160 ALA A CA 1
ATOM 1267 C C . ALA A 1 160 ? 19.231 0.533 -15.832 1.00 80.88 160 ALA A C 1
ATOM 1269 O O . ALA A 1 160 ? 19.939 1.503 -15.572 1.00 80.88 160 ALA A O 1
ATOM 1270 N N . TYR A 1 161 ? 19.637 -0.452 -16.643 1.00 79.81 161 TYR A N 1
ATOM 1271 C CA . TYR A 1 161 ? 21.020 -0.581 -17.128 1.00 79.81 161 TYR A CA 1
ATOM 1272 C C . TYR A 1 161 ? 21.190 -0.428 -18.648 1.00 79.81 161 TYR A C 1
ATOM 1274 O O . TYR A 1 161 ? 22.322 -0.429 -19.131 1.00 79.81 161 TYR A O 1
ATOM 1282 N N . ALA A 1 162 ? 20.111 -0.307 -19.429 1.00 80.50 162 ALA A N 1
ATOM 1283 C CA . ALA A 1 162 ? 20.217 -0.233 -20.883 1.00 80.50 162 ALA A CA 1
ATOM 1284 C C . ALA A 1 162 ? 20.828 1.099 -21.368 1.00 80.50 162 ALA A C 1
ATOM 1286 O O . ALA A 1 162 ? 20.592 2.161 -20.771 1.00 80.50 162 ALA A O 1
ATOM 1287 N N . PRO A 1 163 ? 21.558 1.065 -22.501 1.00 78.81 163 PRO A N 1
ATOM 1288 C CA . PRO A 1 163 ? 22.040 2.263 -23.180 1.00 78.81 163 PRO A CA 1
ATOM 1289 C C . PRO A 1 163 ? 20.888 3.173 -23.625 1.00 78.81 163 PRO A C 1
ATOM 1291 O O . PRO A 1 163 ? 19.837 2.687 -24.050 1.00 78.81 163 PRO A O 1
ATOM 1294 N N . ASP A 1 164 ? 21.116 4.491 -23.640 1.00 80.00 164 ASP A N 1
ATOM 1295 C CA . ASP A 1 164 ? 20.119 5.489 -24.073 1.00 80.00 164 ASP A CA 1
ATOM 1296 C C . ASP A 1 164 ? 19.547 5.194 -25.468 1.00 80.00 164 ASP A C 1
ATOM 1298 O O . ASP A 1 164 ? 18.380 5.470 -25.736 1.00 80.00 164 ASP A O 1
ATOM 1302 N N . ALA A 1 165 ? 20.361 4.624 -26.363 1.00 81.12 165 ALA A N 1
ATOM 1303 C CA . ALA A 1 165 ? 19.950 4.257 -27.717 1.00 81.12 165 ALA A CA 1
ATOM 1304 C C . ALA A 1 165 ? 18.832 3.201 -27.725 1.00 81.12 165 ALA A C 1
ATOM 1306 O O . ALA A 1 165 ? 17.876 3.321 -28.487 1.00 81.12 165 ALA A O 1
ATOM 1307 N N . VAL A 1 166 ? 18.919 2.205 -26.838 1.00 82.12 166 VAL A N 1
ATOM 1308 C CA . VAL A 1 166 ? 17.907 1.146 -26.699 1.00 82.12 166 VAL A CA 1
ATOM 1309 C C . VAL A 1 166 ? 16.627 1.713 -26.085 1.00 82.12 166 VAL A C 1
ATOM 1311 O O . VAL A 1 166 ? 15.531 1.378 -26.524 1.00 82.12 166 VAL A O 1
ATOM 1314 N N . LEU A 1 167 ? 16.760 2.619 -25.111 1.00 79.12 167 LEU A N 1
ATOM 1315 C CA . LEU A 1 167 ? 15.618 3.274 -24.469 1.00 79.12 167 LEU A CA 1
ATOM 1316 C C . LEU A 1 167 ? 14.866 4.207 -25.433 1.00 79.12 167 LEU A C 1
ATOM 1318 O O . LEU A 1 167 ? 13.638 4.231 -25.412 1.00 79.12 167 LEU A O 1
ATOM 1322 N N . ARG A 1 168 ? 15.577 4.928 -26.315 1.00 80.75 168 ARG A N 1
ATOM 1323 C CA . ARG A 1 168 ? 14.960 5.769 -27.360 1.00 80.75 168 ARG A CA 1
ATOM 1324 C C . ARG A 1 168 ? 14.261 4.962 -28.451 1.00 80.75 168 ARG A C 1
ATOM 1326 O O . ARG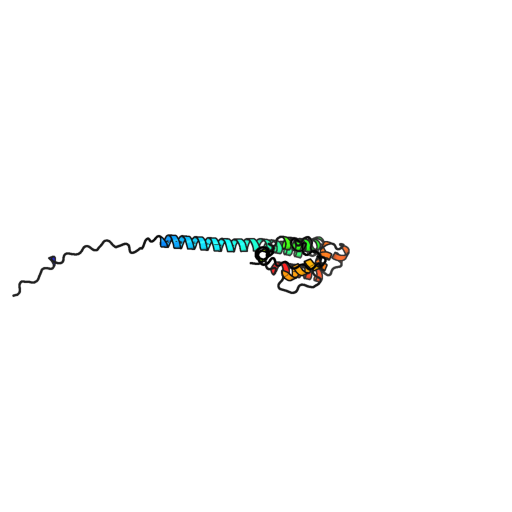 A 1 168 ? 13.272 5.432 -28.998 1.00 80.75 168 ARG A O 1
ATOM 1333 N N . ALA A 1 169 ? 14.76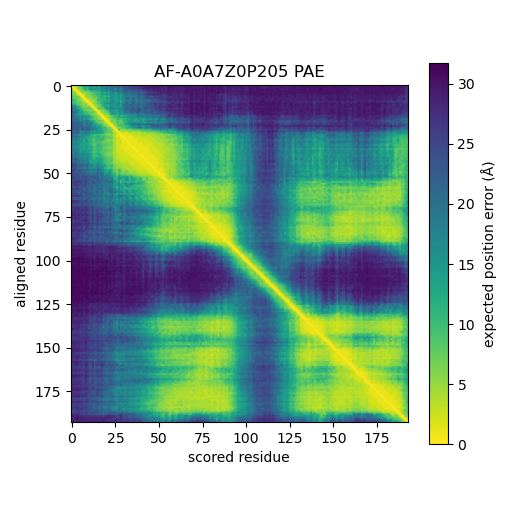8 3.772 -28.768 1.00 84.31 169 ALA A N 1
ATOM 1334 C CA . ALA A 1 169 ? 14.170 2.889 -29.768 1.00 84.31 169 ALA A CA 1
ATOM 1335 C C . ALA A 1 169 ? 12.912 2.155 -29.258 1.00 84.31 169 ALA A C 1
ATOM 1337 O O . ALA A 1 169 ? 12.235 1.490 -30.040 1.00 84.31 169 ALA A O 1
ATOM 1338 N N . MET A 1 170 ? 12.594 2.251 -27.960 1.00 81.19 170 MET A N 1
ATOM 1339 C CA . MET A 1 170 ? 11.458 1.553 -27.363 1.00 81.19 170 MET A CA 1
ATOM 1340 C C . MET A 1 170 ? 10.119 2.222 -27.735 1.00 81.19 170 MET A C 1
ATOM 1342 O O . MET A 1 170 ? 9.942 3.417 -27.469 1.00 81.19 170 MET A O 1
ATOM 1346 N N . PRO A 1 171 ? 9.137 1.464 -28.265 1.00 86.12 171 PRO A N 1
ATOM 1347 C CA . PRO A 1 171 ? 7.808 1.986 -28.570 1.00 86.12 171 PRO A CA 1
ATOM 1348 C C . PRO A 1 171 ? 7.130 2.621 -27.350 1.00 86.12 171 PRO A C 1
ATOM 1350 O O . PRO A 1 171 ? 7.182 2.083 -26.240 1.00 86.12 171 PRO A O 1
ATOM 1353 N N . ASN A 1 172 ? 6.433 3.741 -27.560 1.00 81.12 172 ASN A N 1
ATOM 1354 C CA . ASN A 1 172 ? 5.747 4.476 -26.489 1.00 81.12 172 ASN A CA 1
ATOM 1355 C C . ASN A 1 172 ? 4.692 3.611 -25.785 1.00 81.12 172 ASN A C 1
ATOM 1357 O O . ASN A 1 172 ? 4.539 3.706 -24.569 1.00 81.12 172 ASN A O 1
ATOM 1361 N N . GLU A 1 173 ? 4.015 2.731 -26.525 1.00 83.62 173 GLU A N 1
ATOM 1362 C CA . GLU A 1 173 ? 3.045 1.788 -25.958 1.00 83.62 173 GLU A CA 1
ATOM 1363 C C . GLU A 1 173 ? 3.699 0.831 -24.962 1.00 83.62 173 GLU A C 1
ATOM 1365 O O . GLU A 1 173 ? 3.180 0.618 -23.870 1.00 83.62 173 GLU A O 1
ATOM 1370 N N . GLN A 1 174 ? 4.878 0.302 -25.296 1.00 83.62 174 GLN A N 1
ATOM 1371 C CA . GLN A 1 174 ? 5.603 -0.617 -24.424 1.00 83.62 174 GLN A CA 1
ATOM 1372 C C . GLN A 1 174 ? 6.097 0.097 -23.160 1.00 83.62 174 GLN A C 1
ATOM 1374 O O . GLN A 1 174 ? 6.005 -0.453 -22.062 1.00 83.62 174 GLN A O 1
ATOM 1379 N N . ARG A 1 175 ? 6.537 1.358 -23.293 1.00 83.25 175 ARG A N 1
ATOM 1380 C CA . ARG A 1 175 ? 6.854 2.222 -22.146 1.00 83.25 175 ARG A CA 1
ATOM 1381 C C . ARG A 1 175 ? 5.632 2.387 -21.238 1.00 83.25 175 ARG A C 1
ATOM 1383 O O . ARG A 1 175 ? 5.731 2.133 -20.039 1.00 83.25 175 ARG A O 1
ATOM 1390 N N . GLN A 1 176 ? 4.473 2.745 -21.792 1.00 82.69 176 GLN A N 1
ATOM 1391 C CA . GLN A 1 176 ? 3.238 2.933 -21.020 1.00 82.69 176 GLN A CA 1
ATOM 1392 C C . GLN A 1 176 ? 2.748 1.642 -20.351 1.00 82.69 176 GLN A C 1
ATOM 1394 O O . GLN A 1 176 ? 2.440 1.663 -19.162 1.00 82.69 176 GLN A O 1
ATOM 1399 N N . GLN A 1 177 ? 2.781 0.506 -21.052 1.00 85.25 177 GLN A N 1
ATOM 1400 C CA . GLN A 1 177 ? 2.431 -0.803 -20.490 1.00 85.25 177 GLN A CA 1
ATOM 1401 C C . GLN A 1 177 ? 3.297 -1.166 -19.275 1.00 85.25 177 GLN A C 1
ATOM 1403 O O . GLN A 1 177 ? 2.789 -1.715 -18.292 1.00 85.25 177 GLN A O 1
ATOM 1408 N N . LEU A 1 178 ? 4.595 -0.839 -19.304 1.00 84.50 178 LEU A N 1
ATOM 1409 C CA . LEU A 1 178 ? 5.486 -1.046 -18.160 1.00 84.50 178 LEU A CA 1
ATOM 1410 C C . LEU A 1 178 ? 5.099 -0.154 -16.975 1.00 84.50 178 LEU A C 1
ATOM 1412 O O . LEU A 1 178 ? 5.022 -0.650 -15.847 1.00 84.50 178 LEU A O 1
ATOM 1416 N N . PHE A 1 179 ? 4.801 1.126 -17.217 1.00 84.25 179 PHE A N 1
ATOM 1417 C CA . PHE A 1 179 ? 4.311 2.043 -16.181 1.00 84.25 179 PHE A CA 1
ATOM 1418 C C . PHE A 1 179 ? 2.993 1.559 -15.565 1.00 84.25 179 PHE A C 1
ATOM 1420 O O . PHE A 1 179 ? 2.877 1.523 -14.338 1.00 84.25 179 PHE A O 1
ATOM 1427 N N . ASP A 1 180 ? 2.034 1.135 -16.386 1.00 84.12 180 ASP A N 1
ATOM 1428 C CA . ASP A 1 180 ? 0.731 0.659 -15.921 1.00 84.12 180 ASP A CA 1
ATOM 1429 C C . ASP A 1 180 ? 0.853 -0.645 -15.131 1.00 84.12 180 ASP A C 1
ATOM 1431 O O . ASP A 1 180 ? 0.240 -0.784 -14.073 1.00 84.12 180 ASP A O 1
ATOM 1435 N N . THR A 1 181 ? 1.712 -1.568 -15.574 1.00 84.88 181 THR A N 1
ATOM 1436 C CA . THR A 1 181 ? 1.992 -2.811 -14.839 1.00 84.88 181 THR A CA 1
ATOM 1437 C C . THR A 1 181 ? 2.637 -2.514 -13.484 1.00 84.88 181 THR A C 1
ATOM 1439 O O . THR A 1 181 ? 2.238 -3.088 -12.468 1.00 84.88 181 THR A O 1
ATOM 1442 N N . CYS A 1 182 ? 3.585 -1.571 -13.427 1.00 81.81 182 CYS A N 1
ATOM 1443 C CA . CYS A 1 182 ? 4.199 -1.137 -12.170 1.00 81.81 182 CYS A CA 1
ATOM 1444 C C . CYS A 1 182 ? 3.187 -0.469 -11.242 1.00 81.81 182 CYS A C 1
ATOM 1446 O O . CYS A 1 182 ? 3.130 -0.790 -10.055 1.00 81.81 182 CYS A O 1
ATOM 1448 N N . LYS A 1 183 ? 2.361 0.432 -11.777 1.00 82.50 183 LYS A N 1
ATOM 1449 C CA . LYS A 1 183 ? 1.297 1.101 -11.030 1.00 82.50 183 LYS A CA 1
ATOM 1450 C C . LYS A 1 183 ? 0.320 0.085 -10.454 1.00 82.50 183 LYS A C 1
ATOM 1452 O O . LYS A 1 183 ? 0.040 0.118 -9.260 1.00 82.50 183 LYS A O 1
ATOM 1457 N N . LEU A 1 184 ?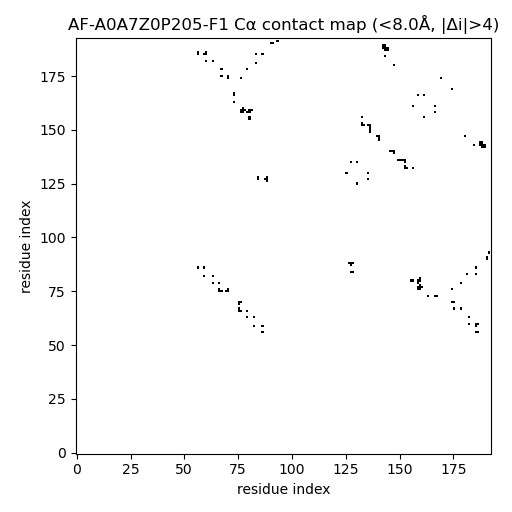 -0.138 -0.853 -11.274 1.00 79.69 184 LEU A N 1
ATOM 1458 C CA . LEU A 1 184 ? -1.057 -1.907 -10.875 1.00 79.69 184 LEU A CA 1
ATOM 1459 C C . LEU A 1 184 ? -0.447 -2.818 -9.803 1.00 79.69 184 LEU A C 1
ATOM 1461 O O . LEU A 1 184 ? -1.143 -3.187 -8.855 1.00 79.69 184 LEU A O 1
ATOM 1465 N N . TRP A 1 185 ? 0.851 -3.123 -9.894 1.00 82.12 185 TRP A N 1
ATOM 1466 C CA . TRP A 1 185 ? 1.562 -3.834 -8.834 1.00 82.12 185 TRP A CA 1
ATOM 1467 C C . TRP A 1 185 ? 1.589 -3.013 -7.540 1.00 82.12 185 TRP A C 1
ATOM 1469 O O . TRP A 1 185 ? 1.138 -3.509 -6.514 1.00 82.12 185 TRP A O 1
ATOM 1479 N N . VAL A 1 186 ? 1.997 -1.739 -7.570 1.00 77.88 186 VAL A N 1
ATOM 1480 C CA . VAL A 1 186 ? 2.029 -0.865 -6.377 1.00 77.88 186 VAL A CA 1
ATOM 1481 C C . VAL A 1 186 ? 0.625 -0.664 -5.777 1.00 77.88 186 VAL A C 1
ATOM 1483 O O . VAL A 1 186 ? 0.473 -0.601 -4.555 1.00 77.88 186 VAL A O 1
ATOM 1486 N N . GLU A 1 187 ? -0.425 -0.609 -6.597 1.00 74.75 187 GLU A N 1
ATOM 1487 C CA . GLU A 1 187 ? -1.818 -0.504 -6.150 1.00 74.75 187 GLU A CA 1
ATOM 1488 C C . GLU A 1 187 ? -2.383 -1.813 -5.580 1.00 74.75 187 GLU A C 1
ATOM 1490 O O . GLU A 1 187 ? -3.239 -1.797 -4.694 1.00 74.75 187 GLU A O 1
ATOM 1495 N N . ARG A 1 188 ? -1.966 -2.974 -6.076 1.00 68.88 188 ARG A N 1
ATOM 1496 C CA . ARG A 1 188 ? -2.522 -4.258 -5.621 1.00 68.88 188 ARG A CA 1
ATOM 1497 C C . ARG A 1 188 ? -1.586 -5.033 -4.706 1.00 68.88 188 ARG A C 1
ATOM 1499 O O . ARG A 1 188 ? -2.016 -6.065 -4.187 1.00 68.88 188 ARG A O 1
ATOM 1506 N N . HIS A 1 189 ? -0.375 -4.531 -4.453 1.00 68.94 189 HIS A N 1
ATOM 1507 C CA . HIS A 1 189 ? 0.526 -5.132 -3.481 1.00 68.94 189 HIS A CA 1
ATOM 1508 C C . HIS A 1 189 ? -0.139 -5.092 -2.104 1.00 68.94 189 HIS A C 1
ATOM 1510 O O . HIS A 1 189 ? -0.578 -4.050 -1.605 1.00 68.94 189 HIS A O 1
ATOM 1516 N N . HIS A 1 190 ? -0.284 -6.273 -1.518 1.00 54.91 190 HIS A N 1
ATOM 1517 C CA . HIS A 1 190 ? -0.898 -6.438 -0.215 1.00 54.91 190 HIS A CA 1
ATOM 1518 C C . HIS A 1 190 ? 0.226 -6.447 0.820 1.00 54.91 190 HIS A C 1
ATOM 1520 O O . HIS A 1 190 ? 0.958 -7.429 0.942 1.00 54.91 190 HIS A O 1
ATOM 1526 N N . VAL A 1 191 ? 0.377 -5.356 1.573 1.00 51.34 191 VAL A N 1
ATOM 1527 C CA . VAL A 1 191 ? 1.084 -5.420 2.857 1.00 51.34 191 VAL A CA 1
ATOM 1528 C C . VAL A 1 191 ? 0.197 -6.259 3.767 1.00 51.34 191 VAL A C 1
ATOM 1530 O O . VAL A 1 191 ? -0.966 -5.907 3.962 1.00 51.34 191 VAL A O 1
ATOM 1533 N N . ALA A 1 192 ? 0.691 -7.411 4.229 1.00 38.25 192 ALA A N 1
ATOM 1534 C CA . ALA A 1 192 ? -0.046 -8.287 5.137 1.00 38.25 192 ALA A CA 1
ATOM 1535 C C . ALA A 1 192 ? -0.661 -7.447 6.274 1.00 38.25 192 ALA A C 1
ATOM 1537 O O . ALA A 1 192 ? 0.042 -6.652 6.911 1.00 38.25 192 ALA A O 1
ATOM 1538 N N . ALA A 1 193 ? -1.987 -7.545 6.423 1.00 36.81 193 ALA A N 1
ATOM 1539 C CA . ALA A 1 193 ? -2.757 -6.791 7.408 1.00 36.81 193 ALA A CA 1
ATOM 1540 C C . ALA A 1 193 ? -2.392 -7.258 8.819 1.00 36.81 193 ALA A C 1
ATOM 1542 O O . ALA A 1 193 ? -2.442 -8.485 9.044 1.00 36.81 193 ALA A O 1
#

Radius of gyration: 35.35 Å; Cα contacts (8 Å, |Δi|>4): 81; chains: 1; bounding box: 105×55×97 Å

Secondary structure (DSSP, 8-state):
-------GGG----PPPP--------THHHHHHHHHHHHHHHHHHHHHHHHHHHHHHHHHHHHHHHHHHTTTSHHHHHHHHHHHHHHHHHS-----HHHHHHTTSS-------------TTSTTS--TTS--HHHHHHHHHHT-SSPPPTTHHHHHHHHHH--HHHHHTS-HHHHHHHHHHHHHHHHH-----

Nearest PDB structures (foldseek):
  7zg0-assembly1_A  TM=2.072E-01  e=4.096E+00  Mus musculus
  7zg0-assembly1_B  TM=2.049E-01  e=5.415E+00  Mus musculus
  7zxk-assembly1_A  TM=1.910E-01  e=7.159E+00  Homo sapiens

Sequence (193 aa):
MNPNVPSIEQLKEIALPAPVSYAPQTWGWWVLMAVFVVAVVLLGARRYRQWRRDRYRREALLRLAQLQKRSDDLNALRELPELLKRTAISMPYTVPVGASLLAKVALHSTLMSNDPTSSRASSLLQGPASLGNADWQAFLQRHSKQPLPANFSHQLSQLAYAPDAVLRAMPNEQRQQLFDTCKLWVERHHVAA

pLDDT: mean 70.25, std 16.36, range [32.84, 96.88]

Solvent-accessible surface area (backbone atoms only — not comparable to full-atom values): 12079 Å² total; per-residue (Å²): 139,81,95,78,76,84,62,74,84,72,66,74,78,75,75,75,75,75,82,74,76,83,67,80,87,50,68,62,58,57,52,50,51,51,52,51,51,51,50,50,50,52,52,50,50,51,51,49,54,53,49,56,59,49,48,57,51,51,54,51,51,52,49,50,54,55,35,60,77,38,58,88,38,71,64,38,49,33,46,48,46,53,51,52,51,51,52,61,64,70,45,83,75,77,68,66,57,75,62,58,63,66,57,73,74,71,71,92,74,91,75,92,76,95,67,89,78,76,78,78,78,69,79,83,74,72,54,85,88,73,54,52,57,67,57,43,37,54,50,57,41,72,44,36,91,58,90,66,66,93,56,48,41,52,53,39,50,44,44,58,70,54,56,69,69,62,62,70,69,49,55,69,66,62,54,48,52,51,52,51,52,50,48,50,44,66,72,53,43,66,74,85,127

Mean predicted aligned error: 16.39 Å